Protein 6WRT (pdb70)

Solvent-accessible surface area: 15375 Å² total

InterPro domains:
  IPR001412 Aminoacyl-tRNA synthetase, class I, conserved site [PS00178] (37-46)
  IPR002305 Aminoacyl-tRNA synthetase, class Ic [PF00579] (28-300)
  IPR002307 Tyrosine-tRNA ligase [PR01040] (40-62)
  IPR002307 Tyrosine-tRNA ligase [PR01040] (143-158)
  IPR002307 Tyrosine-tRNA ligase [PR01040] (160-182)
  IPR002307 Tyrosine-tRNA ligase [PR01040] (189-201)
  IPR002307 Tyrosine-tRNA ligase [TIGR00234] (2-305)
  IPR002307 Tyrosine-tRNA ligase [cd00805] (29-298)
  IPR014729 Rossmann-like alpha/beta/alpha sandwich fold [G3DSA:3.40.50.620] (1-196)
  IPR023617 Tyrosine-tRNA ligase, archaeal/eukaryotic-type [PIRSF006588] (2-306)
  IPR023684 Tyrosine-tRNA ligase, type 3 [MF_02008] (1-306)
  IPR050489 Tyrosine--tRNA ligase [PTHR46264] (3-305)

Radius of gyration: 20.33 Å; Cα contacts (8 Å, |Δi|>4): 506; chains: 1; bounding box: 48×48×64 Å

Structure (mmCIF, N/CA/C/O backbone):
data_6WRT
#
_entry.id   6WRT
#
_cell.length_a   101.780
_cell.length_b   101.780
_cell.length_c   71.560
_cell.angle_alpha   90.000
_cell.angle_beta   90.000
_cell.angle_gamma   90.000
#
_symmetry.space_group_name_H-M   'P 43 21 2'
#
loop_
_entity.id
_entity.type
_entity.pdbx_description
1 polymer 'Tyrosine--tRNA ligase'
2 non-polymer 'SODIUM ION'
3 non-polymer META-NITRO-TYROSINE
4 water water
#
loop_
_atom_site.group_PDB
_atom_site.id
_atom_site.type_symbol
_atom_site.label_atom_id
_atom_site.label_alt_id
_atom_site.label_comp_id
_atom_site.label_asym_id
_atom_site.label_entity_id
_atom_site.label_seq_id
_atom_site.pdbx_PDB_ins_code
_atom_site.Cartn_x
_atom_site.Cartn_y
_atom_site.Cartn_z
_atom_site.occupancy
_atom_site.B_iso_or_equiv
_atom_site.auth_seq_id
_atom_site.auth_comp_id
_atom_site.auth_asym_id
_atom_site.auth_atom_id
_atom_site.pdbx_PDB_model_num
ATOM 1 N N A MET A 1 1 ? 93.57300 60.57800 9.64200 0.370 48.02000 1 MET A N 1
ATOM 2 N N B MET A 1 1 ? 93.27600 60.59800 9.90100 0.630 48.30000 1 MET A N 1
ATOM 3 C CA A MET A 1 1 ? 92.84400 59.52000 8.88500 0.370 46.56000 1 MET A CA 1
ATOM 4 C CA B MET A 1 1 ? 92.70800 59.55700 8.99300 0.630 46.68000 1 MET A CA 1
ATOM 5 C C A MET A 1 1 ? 91.66700 60.14100 8.14700 0.370 45.59000 1 MET A C 1
ATOM 6 C C B MET A 1 1 ? 91.60600 60.16800 8.14400 0.630 45.61000 1 MET A C 1
ATOM 7 O O A MET A 1 1 ? 90.65000 60.49700 8.74500 0.370 44.37000 1 MET A O 1
ATOM 8 O O B MET A 1 1 ? 90.55900 60.54700 8.66700 0.630 44.51000 1 MET A O 1
ATOM 39 N N . ASP A 1 2 ? 91.83200 60.25400 6.83800 1.000 39.50000 2 ASP A N 1
ATOM 40 C CA . ASP A 1 2 ? 90.86500 60.90000 5.95900 1.000 42.85000 2 ASP A CA 1
ATOM 41 C C . ASP A 1 2 ? 89.77000 59.92600 5.51900 1.000 36.19000 2 ASP A C 1
ATOM 42 O O . ASP A 1 2 ? 89.69700 58.77200 5.95800 1.000 35.96000 2 ASP A O 1
ATOM 51 N N . GLU A 1 3 ? 88.89200 60.42100 4.64900 1.000 34.94000 3 GLU A N 1
ATOM 52 C CA . GLU A 1 3 ? 87.73700 59.63100 4.23400 1.000 37.56000 3 GLU A CA 1
ATOM 53 C C . GLU A 1 3 ? 88.16400 58.36900 3.51200 1.000 34.22000 3 GLU A C 1
ATOM 54 O O . GLU A 1 3 ? 87.60400 57.29000 3.76400 1.000 32.39000 3 GLU A O 1
ATOM 66 N N . PHE A 1 4 ? 89.15000 58.48100 2.61400 1.000 32.38000 4 PHE A N 1
ATOM 67 C CA . PHE A 1 4 ? 89.65100 57.31300 1.90900 1.000 29.13000 4 PHE A CA 1
ATOM 68 C C . PHE A 1 4 ? 90.14100 56.26200 2.89900 1.000 33.84000 4 PHE A C 1
ATOM 69 O O . PHE A 1 4 ? 89.77100 55.09000 2.80200 1.000 27.16000 4 PHE A O 1
ATOM 86 N N . GLU A 1 5 ? 90.95100 56.66200 3.88800 1.000 29.97000 5 GLU A N 1
ATOM 87 C CA . GLU A 1 5 ? 91.49400 55.64400 4.78300 1.000 27.33000 5 GLU A CA 1
ATOM 88 C C . GLU A 1 5 ? 90.42200 55.05600 5.68600 1.000 24.24000 5 GLU A C 1
ATOM 89 O O . GLU A 1 5 ? 90.48900 53.86100 6.02700 1.000 28.59000 5 GLU A O 1
ATOM 101 N N . MET A 1 6 ? 89.43500 55.86700 6.09600 1.000 26.32000 6 MET A N 1
ATOM 102 C CA . MET A 1 6 ? 88.33100 55.35400 6.88300 1.000 34.48000 6 MET A CA 1
ATOM 103 C C . MET A 1 6 ? 87.58900 54.28800 6.09200 1.000 27.23000 6 MET A C 1
ATOM 104 O O . MET A 1 6 ? 87.21400 53.23000 6.62500 1.000 25.14000 6 MET A O 1
ATOM 118 N N . ILE A 1 7 ? 87.33300 54.57600 4.81600 1.000 24.86000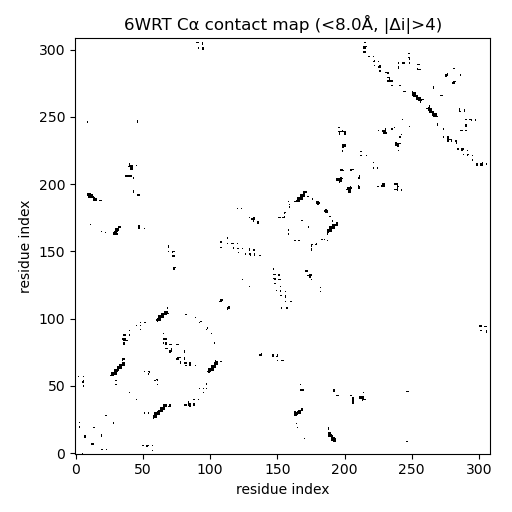 7 ILE A N 1
ATOM 119 C CA . ILE A 1 7 ? 86.64500 53.59700 3.97100 1.000 21.23000 7 ILE A CA 1
ATOM 120 C C . ILE A 1 7 ? 87.50300 52.35400 3.79800 1.000 25.17000 7 ILE A C 1
ATOM 121 O O . ILE A 1 7 ? 87.00300 51.22700 3.83100 1.000 26.34000 7 ILE A O 1
ATOM 137 N N . LYS A 1 8 ? 88.81600 52.53100 3.61200 1.000 24.15000 8 LYS A N 1
ATOM 138 C CA . LYS A 1 8 ? 89.68200 51.39000 3.36200 1.000 23.55000 8 LYS A CA 1
ATOM 139 C C . LYS A 1 8 ? 89.84300 50.49600 4.58900 1.000 25.79000 8 LYS A C 1
ATOM 140 O O . LYS A 1 8 ? 90.15900 49.30600 4.45300 1.000 26.64000 8 LYS A O 1
ATOM 159 N N . ARG A 1 9 ? 89.71100 51.05200 5.78800 1.000 26.10000 9 ARG A N 1
ATOM 160 C CA . ARG A 1 9 ? 90.06700 50.29800 6.98100 1.000 26.95000 9 ARG A CA 1
ATOM 161 C C . ARG A 1 9 ? 89.28100 48.99100 7.04600 1.000 25.25000 9 ARG A C 1
ATOM 162 O O . ARG A 1 9 ? 88.04600 48.98400 6.92200 1.000 26.17000 9 ARG A O 1
ATOM 183 N N . ASN A 1 10 ? 90.01300 47.88600 7.23400 1.000 25.76000 10 ASN A N 1
ATOM 184 C CA . ASN A 1 10 ? 89.46500 46.55800 7.45400 1.000 26.11000 10 ASN A CA 1
ATOM 185 C C . ASN A 1 10 ? 88.77500 46.01000 6.22000 1.000 28.08000 10 ASN A C 1
ATOM 186 O O . ASN A 1 10 ? 87.98700 45.06800 6.32500 1.000 24.88000 10 ASN A O 1
ATOM 197 N N . THR A 1 11 ? 89.08900 46.57300 5.06100 1.000 26.12000 11 THR A N 1
ATOM 198 C CA . THR A 1 11 ? 88.68100 45.95200 3.81800 1.000 23.20000 11 THR A CA 1
ATOM 199 C C . THR A 1 11 ? 89.77000 45.00600 3.33600 1.000 27.59000 11 THR A C 1
ATOM 200 O O . THR A 1 11 ? 90.94900 45.12900 3.70100 1.000 28.96000 11 THR A O 1
ATOM 211 N N . SER A 1 12 ? 89.35000 44.05000 2.48100 1.000 24.64000 12 SER A N 1
ATOM 212 C CA . SER A 1 12 ? 90.30100 43.14800 1.84100 1.000 30.31000 12 SER A CA 1
ATOM 213 C C . SER A 1 12 ? 90.85700 43.74200 0.55800 1.000 28.70000 12 SER A C 1
ATOM 214 O O . SER A 1 12 ? 92.01800 43.50600 0.21800 1.000 29.97000 12 SER A O 1
ATOM 222 N N . GLU A 1 13 ? 90.03400 44.45900 -0.19400 1.000 22.48000 13 GLU A N 1
ATOM 223 C CA . GLU A 1 13 ? 90.50200 45.06400 -1.43500 1.000 26.21000 13 GLU A CA 1
ATOM 224 C C . GLU A 1 13 ? 89.50800 46.10300 -1.88100 1.000 26.14000 13 GLU A C 1
ATOM 225 O O . GLU A 1 13 ? 88.31200 46.03600 -1.55100 1.000 25.29000 13 GLU A O 1
ATOM 237 N N . ILE A 1 14 ? 90.02000 47.07600 -2.63200 1.000 27.67000 14 ILE A N 1
ATOM 238 C CA . ILE A 1 14 ? 89.23200 48.10700 -3.28300 1.000 23.10000 14 ILE A CA 1
ATOM 239 C C . ILE A 1 14 ? 89.64100 48.08900 -4.74600 1.000 25.84000 14 ILE A C 1
ATOM 240 O O . ILE A 1 14 ? 90.82600 48.21500 -5.05500 1.000 27.87000 14 ILE A O 1
ATOM 256 N N A ILE A 1 15 ? 88.67600 47.89100 -5.63100 0.750 23.84000 15 ILE A N 1
ATOM 257 N N B ILE A 1 15 ? 88.67300 47.92600 -5.63600 0.250 23.85000 15 ILE A N 1
ATOM 258 C CA A ILE A 1 15 ? 88.94400 47.83900 -7.06300 0.750 25.60000 15 ILE A CA 1
ATOM 259 C CA B ILE A 1 15 ? 88.94300 47.84300 -7.06700 0.250 25.58000 15 ILE A CA 1
ATOM 260 C C A ILE A 1 15 ? 88.26400 49.05900 -7.67500 0.750 24.98000 15 ILE A C 1
ATOM 261 C C B ILE A 1 15 ? 88.27000 49.04900 -7.71300 0.250 25.20000 15 ILE A C 1
ATOM 262 O O A ILE A 1 15 ? 87.03800 49.07900 -7.84500 0.750 25.54000 15 ILE A O 1
ATOM 263 O O B ILE A 1 15 ? 87.05700 49.02300 -7.95800 0.250 25.84000 15 ILE A O 1
ATOM 294 N N . SER A 1 16 ? 89.02800 50.12100 -7.99500 1.000 28.01000 16 SER A N 1
ATOM 295 C CA . SER A 1 16 ? 90.42300 50.31500 -7.60700 1.000 25.28000 16 SER A CA 1
ATOM 296 C C . SER A 1 16 ? 90.51300 51.54100 -6.70000 1.000 24.58000 16 SER A C 1
ATOM 297 O O . SER A 1 16 ? 89.57700 52.35400 -6.68400 1.000 28.80000 16 SER A O 1
ATOM 306 N N . GLU A 1 17 ? 91.62100 51.69700 -5.97200 1.000 28.13000 17 GLU A N 1
ATOM 307 C CA . GLU A 1 17 ? 91.76100 52.85900 -5.09700 1.000 29.49000 17 GLU A CA 1
ATOM 308 C C . GLU A 1 17 ? 91.72100 54.16400 -5.89000 1.000 30.36000 17 GLU A C 1
ATOM 309 O O . GLU A 1 17 ? 91.10200 55.14100 -5.45400 1.000 31.64000 17 GLU A O 1
ATOM 321 N N . GLU A 1 18 ? 92.35900 54.20200 -7.06800 1.000 37.61000 18 GLU A N 1
ATOM 322 C CA . GLU A 1 18 ? 92.34600 55.43500 -7.85000 1.000 31.08000 18 GLU A CA 1
ATOM 323 C C . GLU A 1 18 ? 90.92400 55.81900 -8.24700 1.000 35.22000 18 GLU A C 1
ATOM 324 O O . GLU A 1 18 ? 90.54800 56.99200 -8.20100 1.000 35.64000 18 GLU A O 1
ATOM 336 N N . GLU A 1 19 ? 90.10900 54.83800 -8.63500 1.000 28.01000 19 GLU A N 1
ATOM 337 C CA . GLU A 1 19 ? 88.72100 55.12600 -8.96200 1.000 27.30000 19 GLU A CA 1
ATOM 338 C C . GLU A 1 19 ? 87.93100 55.58600 -7.75300 1.000 27.56000 19 GLU A C 1
ATOM 339 O O . GLU A 1 19 ? 87.06700 56.46100 -7.87000 1.000 27.80000 19 GLU A O 1
ATOM 351 N N . LEU A 1 20 ? 88.18300 54.99000 -6.57800 1.000 30.95000 20 LEU A N 1
ATOM 352 C CA . LEU A 1 20 ? 87.49500 55.45100 -5.38100 1.000 28.25000 20 LEU A CA 1
ATOM 353 C C . LEU A 1 20 ? 87.86700 56.89900 -5.08300 1.000 27.46000 20 LEU A C 1
ATOM 354 O O . LEU A 1 20 ? 87.00400 57.70500 -4.73000 1.000 31.72000 20 LEU A O 1
ATOM 370 N N . ARG A 1 21 ? 89.15900 57.15500 -5.21100 1.000 31.31000 21 ARG A N 1
ATOM 371 C CA A ARG A 1 21 ? 89.65200 58.63000 -4.89900 0.360 35.90000 21 ARG A CA 1
ATOM 372 C CA B ARG A 1 21 ? 89.57400 58.61700 -4.93400 0.640 35.99000 21 ARG A CA 1
ATOM 373 C C . ARG A 1 21 ? 88.83100 59.73100 -5.90500 1.000 33.52000 21 ARG A C 1
ATOM 374 O O . ARG A 1 21 ? 88.30100 60.79200 -5.50800 1.000 36.22000 21 ARG A O 1
ATOM 413 N N . GLU A 1 22 ? 88.60400 59.29200 -7.13100 1.000 34.88000 22 GLU A N 1
ATOM 414 C CA . GLU A 1 22 ? 87.82900 60.09500 -8.09000 1.000 34.01000 22 GLU A CA 1
ATOM 415 C C . GLU A 1 22 ? 86.34500 60.19700 -7.59700 1.000 35.84000 22 GLU A C 1
ATOM 416 O O . GLU A 1 22 ? 85.74400 61.23300 -7.60100 1.000 30.88000 22 GLU A O 1
ATOM 428 N N . VAL A 1 23 ? 85.73900 59.09000 -7.15900 1.000 28.76000 23 VAL A N 1
ATOM 429 C CA . VAL A 1 23 ? 84.37100 59.18100 -6.65800 1.000 27.30000 23 VAL A CA 1
ATOM 430 C C . VAL A 1 23 ? 84.28600 60.10500 -5.45400 1.000 30.47000 23 VAL A C 1
ATOM 431 O O . VAL A 1 23 ? 83.28500 60.81500 -5.26200 1.000 31.40000 23 VAL A O 1
ATOM 444 N N . LEU A 1 24 ? 85.28800 60.04600 -4.56900 1.000 30.35000 24 LEU A N 1
ATOM 445 C CA . LEU A 1 24 ? 85.19600 60.76200 -3.30500 1.000 28.23000 24 LEU A CA 1
ATOM 446 C C . LEU A 1 24 ? 85.11500 62.27200 -3.50400 1.000 38.90000 24 LEU A C 1
ATOM 447 O O . LEU A 1 24 ? 84.64600 62.97800 -2.60600 1.000 37.38000 24 LEU A O 1
ATOM 463 N N . LYS A 1 25 ? 85.53100 62.77400 -4.65900 1.000 41.73000 25 LYS A N 1
ATOM 464 C CA . LYS A 1 25 ? 85.46300 64.21100 -4.90400 1.000 50.75000 25 LYS A CA 1
ATOM 465 C C . LYS A 1 25 ? 84.05000 64.68400 -5.21700 1.000 47.32000 25 LYS A C 1
ATOM 466 O O . LYS A 1 25 ? 83.71300 65.84100 -4.93500 1.000 46.05000 25 LYS A O 1
ATOM 485 N N . LYS A 1 26 ? 83.20700 63.81900 -5.78100 1.000 33.73000 26 LYS A N 1
ATOM 486 C CA . LYS A 1 26 ? 81.85000 64.23400 -6.11400 1.000 43.13000 26 LYS A CA 1
ATOM 487 C C . LYS A 1 26 ? 81.05400 64.59700 -4.86800 1.000 38.04000 26 LYS A C 1
ATOM 488 O O . LYS A 1 26 ? 81.27000 64.06400 -3.77900 1.000 45.22000 26 LYS A O 1
ATOM 507 N N . ASP A 1 27 ? 80.09000 65.49600 -5.04900 1.000 33.37000 27 ASP A N 1
ATOM 508 C CA . ASP A 1 27 ? 79.14900 65.81700 -3.99200 1.000 40.41000 27 ASP A CA 1
ATOM 509 C C . ASP A 1 27 ? 78.15100 64.68800 -3.79900 1.000 47.94000 27 ASP A C 1
ATOM 510 O O . ASP A 1 27 ? 77.88100 64.26500 -2.66600 1.000 42.24000 27 ASP A O 1
ATOM 519 N N . GLU A 1 28 ? 77.56900 64.21900 -4.89300 1.000 36.85000 28 GLU A N 1
ATOM 520 C CA . GLU A 1 28 ? 76.52100 63.21600 -4.86800 1.000 36.09000 28 GLU A CA 1
ATOM 521 C C . GLU A 1 28 ? 77.14200 61.89600 -5.27600 1.000 37.69000 28 GLU A C 1
ATOM 522 O O . GLU A 1 28 ? 77.69400 61.77600 -6.37200 1.000 36.12000 28 GLU A O 1
ATOM 534 N N . LYS A 1 29 ? 77.08400 60.91700 -4.38500 1.000 35.19000 29 LYS A N 1
ATOM 535 C CA . LYS A 1 29 ? 77.69300 59.63400 -4.68700 1.000 32.79000 29 LYS A CA 1
ATOM 536 C C . LYS A 1 29 ? 76.92300 58.57300 -3.92000 1.000 28.62000 29 LYS A C 1
ATOM 537 O O . LYS A 1 29 ? 76.47200 58.81000 -2.80000 1.000 28.66000 29 LYS A O 1
ATOM 556 N N . SER A 1 30 ? 76.75500 57.42100 -4.55900 1.000 28.56000 30 SER A N 1
ATOM 557 C CA . SER A 1 30 ? 75.90300 56.37900 -4.00600 1.000 29.18000 30 SER A CA 1
ATOM 558 C C . SER A 1 30 ? 76.70200 55.09100 -3.85300 1.000 25.62000 30 SER A C 1
ATOM 559 O O . SER A 1 30 ? 77.55300 54.77000 -4.68300 1.000 25.62000 30 SER A O 1
ATOM 567 N N . ALA A 1 31 ? 76.40300 54.35500 -2.78900 1.000 25.88000 31 ALA A N 1
ATOM 568 C CA . ALA A 1 31 ? 76.99000 53.03800 -2.56200 1.000 25.29000 31 ALA A CA 1
ATOM 569 C C . ALA A 1 31 ? 75.84600 52.08200 -2.26500 1.000 23.96000 31 ALA A C 1
ATOM 570 O O . ALA A 1 31 ? 74.88300 52.44900 -1.60400 1.000 26.36000 31 ALA A O 1
ATOM 577 N N . HIS A 1 32 ? 75.95000 50.89000 -2.80200 1.000 21.73000 32 HIS A N 1
ATOM 578 C CA . HIS A 1 32 ? 74.94900 49.87700 -2.48000 1.000 22.83000 32 HIS A CA 1
ATOM 579 C C . HIS A 1 32 ? 75.53000 48.51700 -2.16400 1.000 22.09000 32 HIS A C 1
ATOM 580 O O . HIS A 1 32 ? 76.63600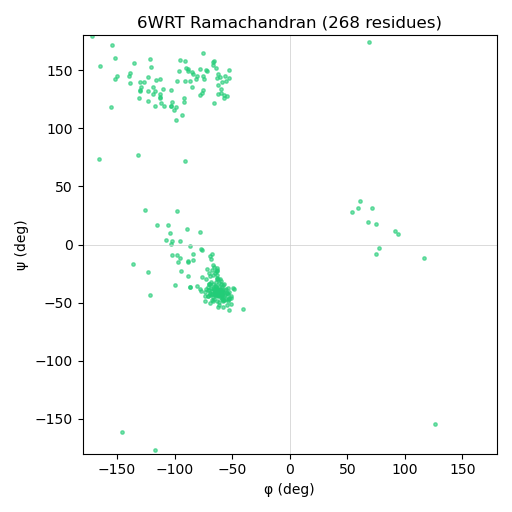 48.26100 -2.45700 1.000 23.48000 32 HIS A O 1
ATOM 594 N N . ILE A 1 33 ? 74.78000 47.74100 -1.42000 1.000 20.84000 33 ILE A N 1
ATOM 595 C CA . ILE A 1 33 ? 75.12600 46.35600 -1.16300 1.000 18.54000 33 ILE A CA 1
ATOM 596 C C . ILE A 1 33 ? 73.82900 45.58100 -1.22400 1.000 20.09000 33 ILE A C 1
ATOM 597 O O . ILE A 1 33 ? 72.77300 46.08000 -0.82300 1.000 22.05000 33 ILE A O 1
ATOM 613 N N . GLY A 1 34 ? 73.90700 44.35900 -1.72400 1.000 20.06000 34 GLY A N 1
ATOM 614 C CA . GLY A 1 34 ? 72.76900 43.46200 -1.77800 1.000 20.58000 34 GLY A CA 1
ATOM 615 C C . GLY A 1 34 ? 72.97500 42.28900 -0.83800 1.000 17.63000 34 GLY A C 1
ATOM 616 O O . GLY A 1 34 ? 74.10100 41.76100 -0.70600 1.000 18.89000 34 GLY A O 1
ATOM 620 N N . PHE A 1 35 ? 71.87900 41.88000 -0.21200 1.000 19.29000 35 PHE A N 1
ATOM 621 C CA . PHE A 1 35 ? 71.88700 40.69900 0.63400 1.000 20.08000 35 PHE A CA 1
ATOM 622 C C . PHE A 1 35 ? 70.71700 39.79600 0.24900 1.000 17.19000 35 PHE A C 1
ATOM 623 O O . PHE A 1 35 ? 69.55800 40.24200 0.25600 1.000 20.85000 35 PHE A O 1
ATOM 640 N N . GLU A 1 36 ? 71.00200 38.53200 -0.05300 1.000 19.41000 36 GLU A N 1
ATOM 641 C CA . GLU A 1 36 ? 69.94300 37.52800 -0.01300 1.000 20.15000 36 GLU A CA 1
ATOM 642 C C . GLU A 1 36 ? 69.33600 37.53300 1.39100 1.000 19.52000 36 GLU A C 1
ATOM 643 O O . GLU A 1 36 ? 70.07600 37.44300 2.38100 1.000 19.42000 36 GLU A O 1
ATOM 655 N N . PRO A 1 37 ? 68.03400 37.67900 1.53700 1.000 18.65000 37 PRO A N 1
ATOM 656 C CA . PRO A 1 37 ? 67.47600 37.68700 2.91000 1.000 18.10000 37 PRO A CA 1
ATOM 657 C C . PRO A 1 37 ? 67.85700 36.44100 3.68100 1.000 21.67000 37 PRO A C 1
ATOM 658 O O . PRO A 1 37 ? 67.84700 35.33400 3.15300 1.000 20.67000 37 PRO A O 1
ATOM 669 N N . SER A 1 38 ? 68.15500 36.63200 4.97300 1.000 21.73000 38 SER A N 1
ATOM 670 C CA . SER A 1 38 ? 68.70400 35.58100 5.81300 1.000 21.05000 38 SER A CA 1
ATOM 671 C C . SER A 1 38 ? 67.88200 35.46200 7.09700 1.000 19.09000 38 SER A C 1
ATOM 672 O O . SER A 1 38 ? 67.47600 36.46700 7.65700 1.000 22.73000 38 SER A O 1
ATOM 680 N N . GLY A 1 39 ? 67.58000 34.22100 7.48500 1.000 21.54000 39 GLY A N 1
ATOM 681 C CA . GLY A 1 39 ? 66.80200 34.00500 8.70100 1.000 23.19000 39 GLY A CA 1
ATOM 682 C C . GLY A 1 39 ? 67.45800 34.56600 9.94800 1.000 28.08000 39 GLY A C 1
ATOM 683 O O . GLY A 1 39 ? 66.76500 34.96200 10.90500 1.000 26.49000 39 GLY A O 1
ATOM 687 N N . LYS A 1 40 ? 68.79500 34.57800 9.97900 1.000 22.32000 40 LYS A N 1
ATOM 688 C CA . LYS A 1 40 ? 69.56300 35.13700 11.08700 1.000 23.41000 40 LYS A CA 1
ATOM 689 C C . LYS A 1 40 ? 70.54800 36.14200 10.49500 1.000 21.89000 40 LYS A C 1
ATOM 690 O O . LYS A 1 40 ? 71.12200 35.90700 9.42300 1.000 23.40000 40 LYS A O 1
ATOM 709 N N . ILE A 1 41 ? 70.72400 37.26300 11.17900 1.000 20.91000 41 ILE A N 1
ATOM 710 C CA . ILE A 1 41 ? 71.68400 38.28800 10.78200 1.000 20.01000 41 ILE A CA 1
ATOM 711 C C . ILE A 1 41 ? 72.87100 38.14300 11.71100 1.000 20.81000 41 ILE A C 1
ATOM 712 O O . ILE A 1 41 ? 72.71400 38.24100 12.94400 1.000 22.79000 41 ILE A O 1
ATOM 728 N N . HIS A 1 42 ? 74.04300 37.86700 11.15100 1.000 21.77000 42 HIS A N 1
ATOM 729 C CA . HIS A 1 42 ? 75.23400 37.50000 11.91200 1.000 20.68000 42 HIS A CA 1
ATOM 730 C C . HIS A 1 42 ? 76.35200 38.51800 11.73400 1.000 25.42000 42 HIS A C 1
ATOM 731 O O . HIS A 1 42 ? 76.16200 39.58000 11.14300 1.000 22.56000 42 HIS A O 1
ATOM 745 N N . LEU A 1 43 ? 77.50300 38.20900 12.35600 1.000 21.04000 43 LEU A N 1
ATOM 746 C CA . LEU A 1 43 ? 78.60200 39.15600 12.39200 1.000 20.59000 43 LEU A CA 1
ATOM 747 C C . LEU A 1 43 ? 79.11800 39.46000 11.00600 1.000 21.03000 43 LEU A C 1
ATOM 748 O O . LEU A 1 43 ? 79.70700 40.52100 10.80400 1.000 21.71000 43 LEU A O 1
ATOM 764 N N . GLY A 1 44 ? 78.98900 38.51300 10.08400 1.000 20.31000 44 GLY A N 1
ATOM 765 C CA . GLY A 1 44 ? 79.40800 38.78500 8.70200 1.000 22.35000 44 GLY A CA 1
ATOM 766 C C . GLY A 1 44 ? 78.57800 39.88400 8.09300 1.000 24.90000 44 GLY A C 1
ATOM 767 O O . GLY A 1 44 ? 79.09600 40.75400 7.37700 1.000 26.94000 44 GLY A O 1
ATOM 771 N N . HIS A 1 45 ? 77.26500 39.82900 8.32300 1.000 20.34000 45 HIS A N 1
ATOM 772 C CA . HIS A 1 45 ? 76.39900 40.92300 7.91300 1.000 19.00000 45 HIS A CA 1
ATOM 773 C C . HIS A 1 45 ? 76.82600 42.22100 8.57100 1.000 22.09000 45 HIS A C 1
ATOM 774 O O . HIS A 1 45 ? 76.81500 43.28500 7.93600 1.000 20.68000 45 HIS A O 1
ATOM 788 N N . TYR A 1 46 ? 77.09200 42.16800 9.89700 1.000 19.28000 46 TYR A N 1
ATOM 789 C CA . TYR A 1 46 ? 77.37900 43.37600 10.65300 1.000 18.74000 46 TYR A CA 1
ATOM 790 C C . TYR A 1 46 ? 78.65700 44.03100 10.16100 1.000 19.37000 46 TYR A C 1
ATOM 791 O O . TYR A 1 46 ? 78.70700 45.25400 10.02000 1.000 21.93000 46 TYR A O 1
ATOM 809 N N . LEU A 1 47 ? 79.67500 43.22900 9.84700 1.000 22.60000 47 LEU A N 1
ATOM 810 C CA . LEU A 1 47 ? 80.90100 43.78700 9.28700 1.000 18.84000 47 LEU A CA 1
ATOM 811 C C . LEU A 1 47 ? 80.59800 44.61500 8.04100 1.000 22.92000 47 LEU A C 1
ATOM 812 O O . LEU A 1 47 ? 81.11000 45.73000 7.88100 1.000 23.88000 47 LEU A O 1
ATOM 828 N N . GLN A 1 48 ? 79.67400 44.14600 7.26600 1.000 20.12000 48 GLN A N 1
ATOM 829 C CA . GLN A 1 48 ? 79.39500 44.86200 6.03800 1.000 19.95000 48 GLN A CA 1
ATOM 830 C C . GLN A 1 48 ? 78.56100 46.12300 6.29200 1.000 20.44000 48 GLN A C 1
ATOM 831 O O . GLN A 1 48 ? 78.72400 47.11300 5.64600 1.000 21.51000 48 GLN A O 1
ATOM 845 N N . ILE A 1 49 ? 77.59600 46.01700 7.17600 1.000 21.37000 49 ILE A N 1
ATOM 846 C CA . ILE A 1 49 ? 76.81300 47.20800 7.49000 1.000 22.38000 49 ILE A CA 1
ATOM 847 C C . ILE A 1 49 ? 77.72300 48.27100 8.10100 1.000 22.61000 49 ILE A C 1
ATOM 848 O O . ILE A 1 49 ? 77.56500 49.46100 7.81400 1.000 21.81000 49 ILE A O 1
ATOM 864 N N . LYS A 1 50 ? 78.66800 47.86400 8.96900 1.000 21.55000 50 LYS A N 1
ATOM 865 C CA . LYS A 1 50 ? 79.67200 48.80000 9.49200 1.000 20.83000 50 LYS A CA 1
ATOM 866 C C . LYS A 1 50 ? 80.38500 49.54000 8.37600 1.000 22.14000 50 LYS A C 1
ATOM 867 O O . LYS A 1 50 ? 80.64100 50.74600 8.48800 1.000 23.39000 50 LYS A O 1
ATOM 886 N N . LYS A 1 51 ? 80.71800 48.83100 7.29300 1.000 21.01000 51 LYS A N 1
ATOM 887 C CA . LYS A 1 51 ? 81.38500 49.45700 6.15800 1.000 21.41000 51 LYS A CA 1
ATOM 888 C C . LYS A 1 51 ? 80.43600 50.39500 5.42400 1.000 23.66000 51 LYS A C 1
ATOM 889 O O . LYS A 1 51 ? 80.86000 51.45300 4.95400 1.000 24.33000 51 LYS A O 1
ATOM 908 N N . MET A 1 52 ? 79.15100 50.06300 5.36400 1.000 22.12000 52 MET A N 1
ATOM 909 C CA . MET A 1 52 ? 78.18600 50.98300 4.77200 1.000 21.59000 52 MET A CA 1
ATOM 910 C C . MET A 1 52 ? 78.04100 52.24900 5.60300 1.000 23.96000 52 MET A C 1
ATOM 911 O O . MET A 1 52 ? 77.89000 53.34300 5.04700 1.000 23.43000 52 MET A O 1
ATOM 925 N N . ILE A 1 53 ? 78.08400 52.11800 6.93200 1.000 24.53000 53 ILE A N 1
ATOM 926 C CA . ILE A 1 53 ? 78.07200 53.29000 7.82900 1.000 23.28000 53 ILE A CA 1
ATOM 927 C C . ILE A 1 53 ? 79.30000 54.15600 7.60300 1.000 21.81000 53 ILE A C 1
ATOM 928 O O . ILE A 1 53 ? 79.19100 55.38700 7.49500 1.000 26.56000 53 ILE A O 1
ATOM 944 N N . ASP A 1 54 ? 80.44100 53.54600 7.43800 1.000 24.04000 54 ASP A N 1
ATOM 945 C CA . ASP A 1 54 ? 81.66800 54.32200 7.14600 1.000 23.40000 54 ASP A CA 1
ATOM 946 C C . ASP A 1 54 ? 81.38900 55.15300 5.81600 1.000 28.67000 54 ASP A C 1
ATOM 947 O O . ASP A 1 54 ? 81.67300 56.30200 5.72800 1.000 26.23000 54 ASP A O 1
ATOM 956 N N . LEU A 1 55 ? 80.96400 54.47500 4.75100 1.000 22.28000 55 LEU A N 1
ATOM 957 C CA . LEU A 1 55 ? 80.67000 55.18500 3.47600 1.000 19.92000 55 LEU A CA 1
ATOM 958 C C . LEU A 1 55 ? 79.62600 56.32000 3.76800 1.000 25.17000 55 LEU A C 1
ATOM 959 O O . LEU A 1 55 ? 79.72400 57.40400 3.25400 1.000 26.64000 55 LEU A O 1
ATOM 975 N N . GLN A 1 56 ? 78.56400 56.01000 4.49100 1.000 25.89000 56 GLN A N 1
ATOM 976 C CA . GLN A 1 56 ? 77.56900 57.05400 4.83400 1.000 26.99000 56 GLN A CA 1
ATOM 977 C C . GLN A 1 56 ? 78.25800 58.28700 5.51500 1.000 29.10000 56 GLN A C 1
ATOM 978 O O . GLN A 1 56 ? 78.02700 59.41200 5.17200 1.000 29.87000 56 GLN A O 1
ATOM 992 N N . ASN A 1 57 ? 79.11500 58.03200 6.48400 1.000 31.11000 57 ASN A N 1
ATOM 993 C CA . ASN A 1 57 ? 79.84700 59.10800 7.15000 1.000 29.84000 57 ASN A CA 1
ATOM 994 C C . ASN A 1 57 ? 80.77100 59.84500 6.19300 1.000 35.31000 57 ASN A C 1
ATOM 995 O O . ASN A 1 57 ? 81.16500 60.97800 6.48700 1.000 32.76000 57 ASN A O 1
ATOM 1006 N N . ALA A 1 58 ? 81.17000 59.21200 5.08900 1.000 29.95000 58 ALA A N 1
ATOM 1007 C CA . ALA A 1 58 ? 81.96900 59.85100 4.05200 1.000 28.54000 58 ALA A CA 1
ATOM 1008 C C . ALA A 1 58 ? 81.13100 60.54000 2.98500 1.000 31.82000 58 ALA A C 1
ATOM 1009 O O . ALA A 1 58 ? 81.67500 60.88900 1.93500 1.000 34.70000 58 ALA A O 1
ATOM 1016 N N . GLY A 1 59 ? 79.84400 60.73600 3.22900 1.000 30.45000 59 GLY A N 1
ATOM 1017 C CA . GLY A 1 59 ? 78.99000 61.49300 2.33800 1.000 32.07000 59 GLY A CA 1
ATOM 1018 C C . GLY A 1 59 ? 78.27000 60.69700 1.27500 1.000 34.01000 59 GLY A C 1
ATOM 1019 O O . GLY A 1 59 ? 77.72900 61.30800 0.34500 1.000 34.52000 59 GLY A O 1
ATOM 1023 N N . PHE A 1 60 ? 78.26100 59.36700 1.36400 1.000 30.87000 60 PHE A N 1
ATOM 1024 C CA . PHE A 1 60 ? 77.60400 58.52200 0.36500 1.000 28.57000 60 PHE A CA 1
ATOM 1025 C C . PHE A 1 60 ? 76.13700 58.34700 0.72900 1.000 26.01000 60 PHE A C 1
ATOM 1026 O O . PHE A 1 60 ? 75.80100 58.18100 1.90900 1.000 29.23000 60 PHE A O 1
ATOM 1043 N N . ASP A 1 61 ? 75.27200 58.36100 -0.27900 1.000 27.45000 61 ASP A N 1
ATOM 1044 C CA . ASP A 1 61 ? 73.90600 57.87700 -0.11300 1.000 27.83000 61 ASP A CA 1
ATOM 1045 C C . ASP A 1 61 ? 73.94300 56.35300 -0.15500 1.000 28.20000 61 ASP A C 1
ATOM 1046 O O . ASP A 1 61 ? 74.51200 55.77300 -1.08700 1.000 31.17000 61 ASP A O 1
ATOM 1055 N N . ILE A 1 62 ? 73.33900 55.71700 0.84300 1.000 28.69000 62 ILE A N 1
ATOM 1056 C CA . ILE A 1 62 ? 73.40500 54.26600 1.00100 1.000 28.34000 62 ILE A CA 1
ATOM 1057 C C . ILE A 1 62 ? 72.10400 53.63300 0.54900 1.000 29.66000 62 ILE A C 1
ATOM 1058 O O . ILE A 1 62 ? 71.01500 54.04800 0.96700 1.000 28.19000 62 ILE A O 1
ATOM 1074 N N . ILE A 1 63 ? 72.21200 52.57300 -0.25500 1.000 23.76000 63 ILE A N 1
ATOM 1075 C CA . ILE A 1 63 ? 71.06600 51.77300 -0.63800 1.000 26.31000 63 ILE A CA 1
ATOM 1076 C C . ILE A 1 63 ? 71.34400 50.33800 -0.22500 1.000 25.56000 63 ILE A C 1
ATOM 1077 O O . ILE A 1 63 ? 72.42400 49.80600 -0.50700 1.000 25.11000 63 ILE A O 1
ATOM 1093 N N . ILE A 1 64 ? 70.38000 49.71500 0.43300 1.000 23.78000 64 ILE A N 1
ATOM 1094 C CA . ILE A 1 64 ? 70.47800 48.31800 0.83400 1.000 22.05000 64 ILE A CA 1
ATOM 1095 C C . ILE A 1 64 ? 69.50200 47.57500 -0.05400 1.000 23.43000 64 ILE A C 1
ATOM 1096 O O . ILE A 1 64 ? 68.29000 47.83600 -0.01100 1.000 23.64000 64 ILE A O 1
ATOM 1112 N N A LEU A 1 65 ? 70.03600 46.71700 -0.91400 0.760 21.95000 65 LEU A N 1
ATOM 1113 N N B LEU A 1 65 ? 70.02100 46.65800 -0.86200 0.240 21.83000 65 LEU A N 1
ATOM 1114 C CA A LEU A 1 65 ? 69.21200 45.86000 -1.75800 0.760 20.63000 65 LEU A CA 1
ATOM 1115 C CA B LEU A 1 65 ? 69.20600 45.86300 -1.77600 0.240 20.88000 65 LEU A CA 1
ATOM 1116 C C A LEU A 1 65 ? 68.83200 44.60500 -0.96800 0.760 19.73000 65 LEU A C 1
ATOM 1117 C C B LEU A 1 65 ? 68.81700 44.55400 -1.09100 0.240 20.54000 65 LEU A C 1
ATOM 1118 O O A LEU A 1 65 ? 69.69500 43.83200 -0.54400 0.760 21.45000 65 LEU A O 1
ATOM 1119 O O B LEU A 1 65 ? 69.66000 43.67400 -0.89000 0.240 22.05000 65 LEU A O 1
ATOM 1150 N N . LEU A 1 66 ? 67.53800 44.41600 -0.75000 1.000 20.69000 66 LEU A N 1
ATOM 1151 C CA . LEU A 1 66 ? 66.99400 43.17300 -0.23400 1.000 21.02000 66 LEU A CA 1
ATOM 1152 C C . LEU A 1 66 ? 66.79300 42.29000 -1.46400 1.000 21.95000 66 LEU A C 1
ATOM 1153 O O . LEU A 1 66 ? 65.84500 42.47900 -2.23800 1.000 22.73000 66 LEU A O 1
ATOM 1170 N N . ALA A 1 67 ? 67.69700 41.33400 -1.64600 1.000 20.02000 67 ALA A N 1
ATOM 1171 C CA . ALA A 1 67 ? 67.84500 40.67500 -2.96200 1.000 20.52000 67 ALA A CA 1
ATOM 1172 C C . ALA A 1 67 ? 66.93900 39.44200 -3.02500 1.000 18.37000 67 ALA A C 1
ATOM 1173 O O . ALA A 1 67 ? 67.37200 38.27400 -2.97800 1.000 21.15000 67 ALA A O 1
ATOM 1180 N N . ASP A 1 68 ? 65.63900 39.73800 -3.11200 1.000 20.55000 68 ASP A N 1
ATOM 1181 C CA . ASP A 1 68 ? 64.64000 38.67400 -3.04300 1.000 21.61000 68 ASP A CA 1
ATOM 1182 C C . ASP A 1 68 ? 64.68800 37.79600 -4.28700 1.000 20.86000 68 ASP A C 1
ATOM 1183 O O . ASP A 1 68 ? 64.64500 36.56100 -4.19500 1.000 20.66000 68 ASP A O 1
ATOM 1192 N N . LEU A 1 69 ? 64.82400 38.41900 -5.41200 1.000 20.41000 69 LEU A N 1
ATOM 1193 C CA . LEU A 1 69 ? 64.80900 37.64900 -6.66500 1.000 24.50000 69 LEU A CA 1
ATOM 1194 C C . LEU A 1 69 ? 66.14400 36.80400 -6.75900 1.000 21.20000 69 LEU A C 1
ATOM 1195 O O . LEU A 1 69 ? 66.14600 35.68700 -7.18100 1.000 20.97000 69 LEU A O 1
ATOM 1211 N N . ALA A 1 70 ? 67.28300 37.41600 -6.44900 1.000 21.74000 70 ALA A N 1
ATOM 1212 C CA . ALA A 1 70 ? 68.54400 36.63000 -6.38600 1.000 17.86000 70 ALA A CA 1
ATOM 1213 C C . ALA A 1 70 ? 68.33700 35.41200 -5.41200 1.000 19.52000 70 ALA A C 1
ATOM 1214 O O . ALA A 1 70 ? 68.74100 34.32700 -5.69700 1.000 21.27000 70 ALA A O 1
ATOM 1221 N N . ALA A 1 71 ? 67.79600 35.66000 -4.20900 1.000 17.21000 71 ALA A N 1
ATOM 1222 C CA . ALA A 1 71 ? 67.60000 34.52900 -3.26000 1.000 20.99000 71 ALA A CA 1
ATOM 1223 C C . ALA A 1 71 ? 66.69300 33.44100 -3.91400 1.000 22.29000 71 ALA A C 1
ATOM 1224 O O . ALA A 1 71 ? 66.88300 32.26500 -3.73700 1.000 22.40000 71 ALA A O 1
ATOM 1231 N N . TYR A 1 72 ? 65.65900 33.88600 -4.60700 1.000 20.62000 72 TYR A N 1
ATOM 1232 C CA . TYR A 1 72 ? 64.77700 32.94600 -5.30600 1.000 22.02000 72 TYR A CA 1
ATOM 1233 C C . TYR A 1 72 ? 65.55700 32.09900 -6.30800 1.000 20.92000 72 TYR A C 1
ATOM 1234 O O . TYR A 1 72 ? 65.42400 30.86300 -6.35000 1.000 19.92000 72 TYR A O 1
ATOM 1252 N N . LEU A 1 73 ? 66.37500 32.75500 -7.13500 1.000 20.35000 73 LEU A N 1
ATOM 1253 C CA . LEU A 1 73 ? 67.20200 32.02800 -8.10300 1.000 19.99000 73 LEU A CA 1
ATOM 1254 C C . LEU A 1 73 ? 68.20200 31.10600 -7.42000 1.000 25.30000 73 LEU A C 1
ATOM 1255 O O . LEU A 1 73 ? 68.59100 30.09300 -7.99800 1.000 22.51000 73 LEU A O 1
ATOM 1271 N N . ASN A 1 74 ? 68.61000 31.42300 -6.17300 1.000 21.54000 74 ASN A N 1
ATOM 1272 C CA . ASN A 1 74 ? 69.55200 30.59500 -5.43700 1.000 20.32000 74 ASN A CA 1
ATOM 1273 C C . ASN A 1 74 ? 68.84800 29.65900 -4.45400 1.000 24.45000 74 ASN A C 1
ATOM 1274 O O . ASN A 1 74 ? 69.44600 29.24600 -3.45500 1.000 24.94000 74 ASN A O 1
ATOM 1285 N N . GLN A 1 75 ? 67.64100 29.27900 -4.77900 1.000 22.63000 75 GLN A N 1
ATOM 1286 C CA . GLN A 1 75 ? 66.91400 28.23400 -4.07900 1.000 23.02000 75 GLN A CA 1
ATOM 1287 C C . GLN A 1 75 ? 66.60800 28.43400 -2.61800 1.000 26.66000 75 GLN A C 1
ATOM 1288 O O . GLN A 1 75 ? 66.54700 27.50500 -1.88700 1.000 28.67000 75 GLN A O 1
ATOM 1302 N N . LYS A 1 76 ? 66.29500 29.63900 -2.25500 1.000 23.66000 76 LYS A N 1
ATOM 1303 C CA . LYS A 1 76 ? 66.00200 29.94300 -0.84600 1.000 21.20000 76 LYS A CA 1
ATOM 1304 C C . LYS A 1 76 ? 64.50900 29.91400 -0.52100 1.000 31.77000 76 LYS A C 1
ATOM 1305 O O . LYS A 1 76 ? 64.12400 30.17700 0.62100 1.000 29.82000 76 LYS A O 1
ATOM 1324 N N . GLY A 1 77 ? 63.64700 29.57800 -1.46100 1.000 24.34000 77 GLY A N 1
ATOM 1325 C CA . GLY A 1 77 ? 62.23900 29.36700 -1.21900 1.000 26.97000 77 GLY A CA 1
ATOM 1326 C C . GLY A 1 77 ? 61.38300 30.20700 -2.14000 1.000 31.97000 77 GLY A C 1
ATOM 1327 O O . GLY A 1 77 ? 61.79900 30.59100 -3.24100 1.000 28.23000 77 GLY A O 1
ATOM 1331 N N . GLU A 1 78 ? 60.16900 30.49400 -1.68500 1.000 30.01000 78 GLU A N 1
ATOM 1332 C CA . GLU A 1 78 ? 59.21700 31.26200 -2.47400 1.000 33.53000 78 GLU A CA 1
ATOM 1333 C C . GLU A 1 78 ? 59.40900 32.74600 -2.22000 1.000 33.06000 78 GLU A C 1
ATOM 1334 O O . GLU A 1 78 ? 59.84600 33.16500 -1.14400 1.000 28.81000 78 GLU A O 1
ATOM 1346 N N . LEU A 1 79 ? 59.09000 33.54200 -3.23800 1.000 28.51000 79 LEU A N 1
ATOM 1347 C CA . LEU A 1 79 ? 59.34100 34.97900 -3.17200 1.000 26.09000 79 LEU A CA 1
ATOM 1348 C C . LEU A 1 79 ? 58.62100 35.62300 -2.00700 1.000 30.79000 79 LEU A C 1
ATOM 1349 O O . LEU A 1 79 ? 59.18100 36.49800 -1.32900 1.000 28.30000 79 LEU A O 1
ATOM 1365 N N . ASP A 1 80 ? 57.39600 35.17000 -1.79500 1.000 30.86000 80 ASP A N 1
ATOM 1366 C CA . ASP A 1 80 ? 56.52700 35.71500 -0.73700 1.000 37.81000 80 ASP A CA 1
ATOM 1367 C C . ASP A 1 80 ? 57.25800 35.63800 0.62400 1.000 30.31000 80 ASP A C 1
ATOM 1368 O O . ASP A 1 80 ? 57.42000 36.57100 1.36700 1.000 30.93000 80 ASP A O 1
ATOM 1375 N N . GLU A 1 81 ? 57.71600 34.44900 0.88900 1.000 33.09000 81 GLU A N 1
ATOM 1376 C CA . GLU A 1 81 ? 58.41000 34.15800 2.17300 1.000 26.64000 81 GLU A CA 1
ATOM 1377 C C . GLU A 1 81 ? 59.76400 34.92600 2.22200 1.000 29.20000 81 GLU A C 1
ATOM 1378 O O . GLU A 1 81 ? 60.13500 35.58200 3.21900 1.000 24.57000 81 GLU A O 1
ATOM 1390 N N . ILE A 1 82 ? 60.53000 34.82300 1.13900 1.000 26.34000 82 ILE A N 1
ATOM 1391 C CA . ILE A 1 82 ? 61.80300 35.53000 1.08600 1.000 20.13000 82 ILE A CA 1
ATOM 1392 C C . ILE A 1 82 ? 61.61300 37.01100 1.37800 1.000 21.87000 82 ILE A C 1
ATOM 1393 O O . ILE A 1 82 ? 62.41100 37.61300 2.10600 1.000 24.78000 82 ILE A O 1
ATOM 1409 N N . ARG A 1 83 ? 60.56900 37.61900 0.81500 1.000 23.73000 83 ARG A N 1
ATOM 1410 C CA . ARG A 1 83 ? 60.33200 39.04200 1.01500 1.000 22.42000 83 ARG A CA 1
ATOM 1411 C C . ARG A 1 83 ? 60.03000 39.34100 2.48800 1.000 24.25000 83 ARG A C 1
ATOM 1412 O O . ARG A 1 83 ? 60.43000 40.38900 3.00600 1.000 25.89000 83 ARG A O 1
ATOM 1433 N N . LYS A 1 84 ? 59.30600 38.43700 3.15700 1.000 25.59000 84 LYS A N 1
ATOM 1434 C CA . LYS A 1 84 ? 59.02700 38.61500 4.58500 1.000 28.20000 84 LYS A CA 1
ATOM 1435 C C . LYS A 1 84 ? 60.31100 38.62000 5.39500 1.000 23.64000 84 LYS A C 1
ATOM 1436 O O . LYS A 1 84 ? 60.46300 39.40000 6.35700 1.000 27.51000 84 LYS A O 1
ATOM 1455 N N . ILE A 1 85 ? 61.21700 37.68700 5.07900 1.000 23.02000 85 ILE A N 1
ATOM 1456 C CA . ILE A 1 85 ? 62.50500 37.66800 5.75500 1.000 22.15000 85 ILE A CA 1
ATOM 1457 C C . ILE A 1 85 ? 63.29500 38.93000 5.42100 1.000 24.79000 85 ILE A C 1
ATOM 1458 O O . ILE A 1 85 ? 64.02000 39.46600 6.26300 1.000 22.28000 85 ILE A O 1
ATOM 1474 N N . GLY A 1 86 ? 63.17300 39.42700 4.18900 1.000 21.92000 86 GLY A N 1
ATOM 1475 C CA . GLY A 1 86 ? 63.79600 40.70500 3.87000 1.000 22.07000 86 GLY A CA 1
ATOM 1476 C C . GLY A 1 86 ? 63.34500 41.85100 4.76400 1.000 22.07000 86 GLY A C 1
ATOM 1477 O O . GLY A 1 86 ? 64.15600 42.67600 5.19600 1.000 22.13000 86 GLY A O 1
ATOM 1481 N N A ASP A 1 87 ? 62.04400 41.95700 5.00900 0.750 23.77000 87 ASP A N 1
ATOM 1482 N N B ASP A 1 87 ? 62.03100 41.96600 4.97900 0.250 23.75000 87 ASP A N 1
ATOM 1483 C CA A ASP A 1 87 ? 61.56100 43.02200 5.88300 0.750 26.93000 87 ASP A CA 1
ATOM 1484 C CA B ASP A 1 87 ? 61.50000 42.96400 5.90200 0.250 27.06000 87 ASP A CA 1
ATOM 1485 C C A ASP A 1 87 ? 62.12200 42.87500 7.30100 0.750 23.96000 87 ASP A C 1
ATOM 1486 C C B ASP A 1 87 ? 62.18000 42.86000 7.26100 0.250 24.15000 87 ASP A C 1
ATOM 1487 O O A ASP A 1 87 ? 62.43100 43.87800 7.95300 0.750 25.11000 87 ASP A O 1
ATOM 1488 O O B ASP A 1 87 ? 62.60700 43.86500 7.84100 0.250 25.85000 87 ASP A O 1
ATOM 1505 N N . TYR A 1 88 ? 62.25200 41.64300 7.80000 1.000 26.60000 88 TYR A N 1
ATOM 1506 C CA . TYR A 1 88 ? 62.90000 41.43500 9.08900 1.000 23.64000 88 TYR A CA 1
ATOM 1507 C C . TYR A 1 88 ? 64.35600 41.89200 9.04400 1.000 27.46000 88 TYR A C 1
ATOM 1508 O O . TYR A 1 88 ? 64.83600 42.59400 9.96000 1.000 26.54000 88 TYR A O 1
ATOM 1527 N N . ASN A 1 89 ? 65.06800 41.54300 7.96900 1.000 21.42000 89 ASN A N 1
ATOM 1528 C CA . ASN A 1 89 ? 66.45600 41.96800 7.87700 1.000 19.50000 89 ASN A CA 1
ATOM 1529 C C . ASN A 1 89 ? 66.55400 43.49400 7.90400 1.000 21.95000 89 ASN A C 1
ATOM 1530 O O . ASN A 1 89 ? 67.47800 44.03400 8.52800 1.000 22.87000 89 ASN A O 1
ATOM 1541 N N . LYS A 1 90 ? 65.64800 44.19900 7.19200 1.000 21.23000 90 LYS A N 1
ATOM 1542 C CA . LYS A 1 90 ? 65.60200 45.66000 7.24100 1.000 23.39000 90 LYS A CA 1
ATOM 1543 C C . LYS A 1 90 ? 65.52700 46.14900 8.68600 1.000 24.51000 90 LYS A C 1
ATOM 1544 O O . LYS A 1 90 ? 66.22800 47.08000 9.07100 1.000 25.27000 90 LYS A O 1
ATOM 1563 N N . LYS A 1 91 ? 64.67100 45.52800 9.46100 1.000 21.05000 91 LYS A N 1
ATOM 1564 C CA . LYS A 1 91 ? 64.51200 45.94500 10.86600 1.000 24.56000 91 LYS A CA 1
ATOM 1565 C C . LYS A 1 91 ? 65.84900 45.74500 11.64200 1.000 28.73000 91 LYS A C 1
ATOM 1566 O O . LYS A 1 91 ? 66.21900 46.52400 12.48700 1.000 31.33000 91 LYS A O 1
ATOM 1585 N N . VAL A 1 92 ? 66.54500 44.66800 11.37500 1.000 23.17000 92 VAL A N 1
ATOM 1586 C CA . VAL A 1 92 ? 67.82500 44.43700 12.04000 1.000 21.62000 92 VAL A CA 1
ATOM 1587 C C . VAL A 1 92 ? 68.84900 45.48500 11.62000 1.000 22.25000 92 VAL A C 1
ATOM 1588 O O . VAL A 1 92 ? 69.59100 46.02800 12.45200 1.000 24.94000 92 VAL A O 1
ATOM 1601 N N . PHE A 1 93 ? 68.94900 45.74500 10.31000 1.000 21.05000 93 PHE A N 1
ATOM 1602 C CA . PHE A 1 93 ? 69.89800 46.74100 9.86500 1.000 22.40000 93 PHE A CA 1
ATOM 1603 C C . PHE A 1 93 ? 69.60100 48.09600 10.48500 1.000 23.59000 93 PHE A C 1
ATOM 1604 O O . PHE A 1 93 ? 70.53000 48.87100 10.75700 1.000 28.28000 93 PHE A O 1
ATOM 1621 N N . GLU A 1 94 ? 68.31100 48.44100 10.61100 1.000 24.85000 94 GLU A N 1
ATOM 1622 C CA . GLU A 1 94 ? 67.93500 49.71500 11.20600 1.000 25.76000 94 GLU A CA 1
ATOM 1623 C C . GLU A 1 94 ? 68.36700 49.75300 12.66000 1.000 30.43000 94 GLU A C 1
ATOM 1624 O O . GLU A 1 94 ? 68.79200 50.79900 13.16400 1.000 31.34000 94 GLU A O 1
ATOM 1636 N N . ALA A 1 95 ? 68.24600 48.61800 13.34300 1.000 27.03000 95 ALA A N 1
ATOM 1637 C CA . ALA A 1 95 ? 68.66600 48.49900 14.73200 1.000 27.42000 95 ALA A CA 1
ATOM 1638 C C . ALA A 1 95 ? 70.17000 48.59900 14.91400 1.000 32.73000 95 ALA A C 1
ATOM 1639 O O . ALA A 1 95 ? 70.62900 48.90800 16.02400 1.000 33.26000 95 ALA A O 1
ATOM 1646 N N . MET A 1 96 ? 70.94400 48.33600 13.87500 1.000 27.26000 96 MET A N 1
ATOM 1647 C CA . MET A 1 96 ? 72.37900 48.58500 13.87300 1.000 26.38000 96 MET A CA 1
ATOM 1648 C C . MET A 1 96 ? 72.74100 50.05100 13.69100 1.000 33.38000 96 MET A C 1
ATOM 1649 O O . MET A 1 96 ? 73.93700 50.38200 13.71000 1.000 32.15000 96 MET A O 1
ATOM 1663 N N . GLY A 1 97 ? 71.75400 50.91200 13.47300 1.000 34.43000 97 GLY A N 1
ATOM 1664 C CA . GLY A 1 97 ? 72.00000 52.33000 13.31200 1.000 34.19000 97 GLY A CA 1
ATOM 1665 C C . GLY A 1 97 ? 72.16000 52.79100 11.89400 1.000 42.81000 97 GLY A C 1
ATOM 1666 O O . GLY A 1 97 ? 72.54500 53.94100 11.66000 1.000 36.38000 97 GLY A O 1
ATOM 1670 N N . LEU A 1 98 ? 71.89000 51.91600 10.96800 1.000 32.40000 98 LEU A N 1
ATOM 1671 C CA . LEU A 1 98 ? 72.10400 52.31900 9.58900 1.000 35.32000 98 LEU A CA 1
ATOM 1672 C C . LEU A 1 98 ? 70.95700 53.25500 9.15900 1.000 38.30000 98 LEU A C 1
ATOM 1673 O O . LEU A 1 98 ? 69.87700 52.86600 9.38700 1.000 42.92000 98 LEU A O 1
ATOM 1689 N N . LYS A 1 99 ? 71.19800 54.40400 8.58500 1.000 47.52000 99 LYS A N 1
ATOM 1690 C CA . LYS A 1 99 ? 70.03600 55.05800 8.03700 1.000 51.89000 99 LYS A CA 1
ATOM 1691 C C . LYS A 1 99 ? 70.21900 54.95500 6.53900 1.000 35.56000 99 LYS A C 1
ATOM 1692 O O . LYS A 1 99 ? 71.18700 55.33200 6.01000 1.000 43.93000 99 LYS A O 1
ATOM 1700 N N . ALA A 1 100 ? 69.28900 54.31200 5.92300 1.000 33.89000 100 ALA A N 1
ATOM 1701 C CA . ALA A 1 100 ? 69.40300 54.00500 4.47100 1.000 33.73000 100 ALA A CA 1
ATOM 1702 C C . ALA A 1 100 ? 68.10200 53.83100 3.76200 1.000 30.64000 100 ALA A C 1
ATOM 1703 O O . ALA A 1 100 ? 67.10500 53.86600 4.34400 1.000 37.93000 100 ALA A O 1
ATOM 1710 N N . LYS A 1 101 ? 68.18200 53.72600 2.47700 1.000 31.33000 101 LYS A N 1
ATOM 1711 C CA . LYS A 1 101 ? 67.02700 53.39200 1.65900 1.000 29.67000 101 LYS A CA 1
ATOM 1712 C C . LYS A 1 101 ? 67.09400 51.89800 1.38500 1.000 31.44000 101 LYS A C 1
ATOM 1713 O O . LYS A 1 101 ? 68.17700 51.34400 1.18000 1.000 34.93000 101 LYS A O 1
ATOM 1732 N N . TYR A 1 102 ? 65.94400 51.24400 1.41000 1.000 24.54000 102 TYR A N 1
ATOM 1733 C CA . TYR A 1 102 ? 65.85600 49.80100 1.21900 1.000 23.36000 102 TYR A CA 1
ATOM 1734 C C . TYR A 1 102 ? 65.00500 49.54800 -0.00900 1.000 30.69000 102 TYR A C 1
ATOM 1735 O O . TYR A 1 102 ? 63.95600 50.17300 -0.17800 1.000 34.08000 102 TYR A O 1
ATOM 1753 N N . VAL A 1 103 ? 65.45400 48.64100 -0.86000 1.000 25.53000 103 VAL A N 1
ATOM 1754 C CA . VAL A 1 103 ? 64.72400 48.30300 -2.06900 1.000 23.93000 103 VAL A CA 1
ATOM 1755 C C . VAL A 1 103 ? 64.78400 46.79300 -2.24500 1.000 22.25000 103 VAL A C 1
ATOM 1756 O O . VAL A 1 103 ? 65.81700 46.17300 -1.97500 1.000 24.13000 103 VAL A O 1
ATOM 1769 N N . TYR A 1 104 ? 63.66300 46.20600 -2.65200 1.000 25.73000 104 TYR A N 1
ATOM 1770 C CA . TYR A 1 104 ? 63.62900 44.80600 -3.04300 1.000 24.62000 104 TYR A CA 1
ATOM 1771 C C . TYR A 1 104 ? 64.03100 44.67500 -4.51100 1.000 23.65000 104 TYR A C 1
ATOM 1772 O O . TYR A 1 104 ? 63.56400 45.42800 -5.35400 1.000 23.59000 104 TYR A O 1
ATOM 1790 N N . GLY A 1 105 ? 64.88100 43.70000 -4.80900 1.000 21.50000 105 GLY A N 1
ATOM 1791 C CA . GLY A 1 105 ? 65.28600 43.49200 -6.19000 1.000 19.50000 105 GLY A CA 1
ATOM 1792 C C . GLY A 1 105 ? 64.12300 43.39700 -7.14200 1.000 22.79000 105 GLY A C 1
ATOM 1793 O O . GLY A 1 105 ? 64.14500 43.99200 -8.22600 1.000 26.93000 105 GLY A O 1
ATOM 1797 N N . SER A 1 106 ? 63.09800 42.65600 -6.76600 1.000 23.94000 106 SER A N 1
ATOM 1798 C CA . SER A 1 106 ? 61.99400 42.43700 -7.69300 1.000 25.46000 106 SER A CA 1
ATOM 1799 C C . SER A 1 106 ? 61.18300 43.69400 -7.99200 1.000 27.24000 106 SER A C 1
ATOM 1800 O O . SER A 1 106 ? 60.36800 43.65200 -8.93800 1.000 29.74000 106 SER A O 1
ATOM 1808 N N . GLU A 1 107 ? 61.40800 44.81600 -7.29700 1.000 25.45000 107 GLU A N 1
ATOM 1809 C CA . GLU A 1 107 ? 60.75000 46.05800 -7.67500 1.000 29.39000 107 GLU A CA 1
ATOM 1810 C C . GLU A 1 107 ? 61.18700 46.55000 -9.03400 1.000 33.17000 107 GLU A C 1
ATOM 1811 O O . GLU A 1 107 ? 60.44900 47.31300 -9.66400 1.000 34.47000 107 GLU A O 1
ATOM 1823 N N . PHE A 1 108 ? 62.37600 46.15800 -9.48000 1.000 23.44000 108 PHE A N 1
ATOM 1824 C CA . PHE A 1 108 ? 62.89500 46.64600 -10.75100 1.000 23.64000 108 PHE A CA 1
ATOM 1825 C C . PHE A 1 108 ? 63.52300 45.56800 -11.61800 1.000 25.17000 108 PHE A C 1
ATOM 1826 O O . PHE A 1 108 ? 63.67600 45.78700 -12.82800 1.000 26.59000 108 PHE A O 1
ATOM 1843 N N . GLN A 1 109 ? 63.84400 44.44000 -11.03500 1.000 22.82000 109 GLN A N 1
ATOM 1844 C CA . GLN A 1 109 ? 64.57700 43.42200 -11.80100 1.000 21.79000 109 GLN A CA 1
ATOM 1845 C C . GLN A 1 109 ? 63.76800 42.59700 -12.81400 1.000 24.95000 109 GLN A C 1
ATOM 1846 O O . GLN A 1 109 ? 64.30300 41.77100 -13.50800 1.000 25.14000 109 GLN A O 1
ATOM 1860 N N . LEU A 1 110 ? 62.47700 42.81300 -12.82300 1.000 24.15000 110 LEU A N 1
ATOM 1861 C CA . LEU A 1 110 ? 61.60000 42.17400 -13.79900 1.000 25.85000 110 LEU A CA 1
ATOM 1862 C C . LEU A 1 110 ? 61.08500 43.15100 -14.85300 1.000 27.08000 110 LEU A C 1
ATOM 1863 O O . LEU A 1 110 ? 60.30400 42.74100 -15.74400 1.000 30.70000 110 LEU A O 1
ATOM 1879 N N . ASP A 1 111 ? 61.53200 44.40300 -14.81200 1.000 24.15000 111 ASP A N 1
ATOM 1880 C CA . ASP A 1 111 ? 61.21700 45.37900 -15.84600 1.000 29.83000 111 ASP A CA 1
ATOM 1881 C C . ASP A 1 111 ? 61.65200 44.83000 -17.20400 1.000 28.38000 111 ASP A C 1
ATOM 1882 O O . ASP A 1 111 ? 62.70900 44.20900 -17.32200 1.000 23.10000 111 ASP A O 1
ATOM 1891 N N . LYS A 1 112 ? 60.88000 45.13700 -18.25900 1.000 24.51000 112 LYS A N 1
ATOM 1892 C CA . LYS A 1 112 ? 61.25600 44.71700 -19.61500 1.000 26.24000 112 LYS A CA 1
ATOM 1893 C C . LYS A 1 112 ? 62.68100 45.12800 -19.98100 1.000 23.46000 112 LYS A C 1
ATOM 1894 O O . LYS A 1 112 ? 63.44400 44.33900 -20.54100 1.000 26.04000 112 LYS A O 1
ATOM 1913 N N . ASP A 1 113 ? 63.04000 46.34300 -19.71900 1.000 25.18000 113 ASP A N 1
ATOM 1914 C CA . ASP A 1 113 ? 64.38300 46.79500 -20.11300 1.000 29.46000 113 ASP A CA 1
ATOM 1915 C C . ASP A 1 113 ? 65.49000 46.08400 -19.24900 1.000 23.84000 113 ASP A C 1
ATOM 1916 O O . ASP A 1 113 ? 66.57800 45.88600 -19.69600 1.000 27.16000 113 ASP A O 1
ATOM 1925 N N . TYR A 1 114 ? 65.26300 45.94900 -17.95800 1.000 25.17000 114 TYR A N 1
ATOM 1926 C CA . TYR A 1 114 ? 66.20400 45.20700 -17.09900 1.000 25.51000 114 TYR A CA 1
ATOM 1927 C C . TYR A 1 114 ? 66.41300 43.77900 -17.77700 1.000 21.79000 114 TYR A C 1
ATOM 1928 O O . TYR A 1 114 ? 67.49100 43.34000 -18.00600 1.000 20.68000 114 TYR A O 1
ATOM 1946 N N . THR A 1 115 ? 65.31900 43.04700 -17.99600 1.000 21.29000 115 THR A N 1
ATOM 1947 C CA . THR A 1 115 ? 65.41800 41.67300 -18.56400 1.000 22.18000 115 THR A CA 1
ATOM 1948 C C . THR A 1 115 ? 66.16800 41.66700 -19.92900 1.000 20.54000 115 THR A C 1
ATOM 1949 O O . THR A 1 115 ? 66.97300 40.84600 -20.23900 1.000 20.99000 115 THR A O 1
ATOM 1960 N N . LEU A 1 116 ? 65.82900 42.63600 -20.74900 1.000 21.06000 116 LEU A N 1
ATOM 1961 C CA . LEU A 1 116 ? 66.46100 42.68300 -22.05800 1.000 21.87000 116 LEU A CA 1
ATOM 1962 C C . LEU A 1 116 ? 68.01200 42.83100 -21.87100 1.000 20.61000 116 LEU A C 1
ATOM 1963 O O . LEU A 1 116 ? 68.78200 42.24200 -22.55600 1.000 23.20000 116 LEU A O 1
ATOM 1979 N N A ASN A 1 117 ? 68.39900 43.62700 -20.87400 0.330 21.75000 117 ASN A N 1
ATOM 1980 N N B ASN A 1 117 ? 68.38200 43.58600 -20.86200 0.670 22.07000 117 ASN A N 1
ATOM 1981 C CA A ASN A 1 117 ? 69.82900 43.83100 -20.55100 0.330 21.29000 117 ASN A CA 1
ATOM 1982 C CA B ASN A 1 117 ? 69.79200 43.79400 -20.67000 0.670 20.94000 117 ASN A CA 1
ATOM 1983 C C A ASN A 1 117 ? 70.42700 42.43200 -20.17000 0.330 21.17000 117 ASN A C 1
ATOM 1984 C C B ASN A 1 117 ? 70.44600 42.47800 -20.11500 0.670 20.86000 117 ASN A C 1
ATOM 1985 O O A ASN A 1 117 ? 71.60300 42.21800 -20.30200 0.330 22.39000 117 ASN A O 1
ATOM 1986 O O B ASN A 1 117 ? 71.60900 42.23500 -20.29000 0.670 22.65000 117 ASN A O 1
ATOM 2007 N N . VAL A 1 118 ? 69.73600 41.81100 -19.21800 1.000 19.50000 118 VAL A N 1
ATOM 2008 C CA . VAL A 1 118 ? 70.19500 40.51100 -18.74800 1.000 18.89000 118 VAL A CA 1
ATOM 2009 C C . VAL A 1 118 ? 70.45200 39.57700 -19.93100 1.000 18.37000 118 VAL A C 1
ATOM 2010 O O . VAL A 1 118 ? 71.48500 38.90000 -20.01000 1.000 20.25000 118 VAL A O 1
ATOM 2023 N N . TYR A 1 119 ? 69.51500 39.52100 -20.88300 1.000 19.79000 119 TYR A N 1
ATOM 2024 C CA . TYR A 1 119 ? 69.75500 38.63400 -22.02700 1.000 19.81000 119 TYR A CA 1
ATOM 2025 C C . TYR A 1 119 ? 70.92700 39.11700 -22.89500 1.000 20.50000 119 TYR A C 1
ATOM 2026 O O . TYR A 1 119 ? 71.68400 38.29800 -23.41500 1.000 22.17000 119 TYR A O 1
ATOM 2044 N N . ARG A 1 120 ? 71.13000 40.43800 -23.03200 1.000 21.00000 120 ARG A N 1
ATOM 2045 C CA . ARG A 1 120 ? 72.31400 40.91800 -23.74200 1.000 21.53000 120 ARG A CA 1
ATOM 2046 C C . ARG A 1 120 ? 73.58700 40.51900 -23.00100 1.000 24.32000 120 ARG A C 1
ATOM 2047 O O . ARG A 1 120 ? 74.53800 40.02100 -23.60500 1.000 22.63000 120 ARG A O 1
ATOM 2068 N N . LEU A 1 121 ? 73.59800 40.65600 -21.66700 1.000 19.91000 121 LEU A N 1
ATOM 2069 C CA . LEU A 1 121 ? 74.77500 40.21100 -20.91000 1.000 20.69000 121 LEU A CA 1
ATOM 2070 C C . LEU A 1 121 ? 74.97800 38.70600 -21.01500 1.000 22.20000 121 LEU A C 1
ATOM 2071 O O . LEU A 1 121 ? 76.12000 38.21600 -21.01000 1.000 22.25000 121 LEU A O 1
ATOM 2087 N N . ALA A 1 122 ? 73.88100 37.94800 -21.13100 1.000 20.56000 122 ALA A N 1
ATOM 2088 C CA . ALA A 1 122 ? 73.97400 36.49900 -21.26600 1.000 20.45000 122 ALA A CA 1
ATOM 2089 C C . ALA A 1 122 ? 74.70300 36.10100 -22.53100 1.000 23.73000 122 ALA A C 1
ATOM 2090 O O . ALA A 1 122 ? 75.31300 35.02800 -22.57700 1.000 23.43000 122 ALA A O 1
ATOM 2097 N N . LEU A 1 123 ? 74.61300 36.93100 -23.57700 1.000 20.17000 123 LEU A N 1
ATOM 2098 C CA . LEU A 1 123 ? 75.30900 36.65700 -24.82300 1.000 19.28000 123 LEU A CA 1
ATOM 2099 C C . LEU A 1 123 ? 76.81200 36.86200 -24.70700 1.000 24.04000 123 LEU A C 1
ATOM 2100 O O . LEU A 1 123 ? 77.57500 36.30400 -25.50800 1.000 27.38000 123 LEU A O 1
ATOM 2116 N N . LYS A 1 124 ? 77.24600 37.63400 -23.71300 1.000 22.40000 124 LYS A N 1
ATOM 2117 C CA . LYS A 1 124 ? 78.63300 38.02600 -23.54200 1.000 24.90000 124 LYS A CA 1
ATOM 2118 C C . LYS A 1 124 ? 79.31900 37.21500 -22.45500 1.000 29.68000 124 LYS A C 1
ATOM 2119 O O . LYS A 1 124 ? 80.54100 37.31600 -22.29000 1.000 31.48000 124 LYS A O 1
ATOM 2138 N N . THR A 1 125 ? 78.56800 36.42200 -21.70400 1.000 23.78000 125 THR A N 1
ATOM 2139 C CA . THR A 1 125 ? 79.10300 35.73600 -20.54000 1.000 24.14000 125 THR A CA 1
ATOM 2140 C C . THR A 1 125 ? 79.14800 34.23900 -20.81700 1.000 23.97000 125 THR A C 1
ATOM 2141 O O . THR A 1 125 ? 78.11300 33.63000 -21.06200 1.000 24.56000 125 THR A O 1
ATOM 2152 N N . THR A 1 126 ? 80.32400 33.63700 -20.73000 1.000 22.05000 126 THR A N 1
ATOM 2153 C CA . THR A 1 126 ? 80.38600 32.19800 -20.90800 1.000 24.07000 126 THR A CA 1
ATOM 2154 C C . THR A 1 126 ? 79.80700 31.46700 -19.71000 1.000 24.05000 126 THR A C 1
ATOM 2155 O O . THR A 1 126 ? 79.85800 31.94900 -18.55600 1.000 24.17000 126 THR A O 1
ATOM 2166 N N . LEU A 1 127 ? 79.25200 30.27800 -19.98500 1.000 23.01000 127 LEU A N 1
ATOM 2167 C CA . LEU A 1 127 ? 78.76000 29.42700 -18.91800 1.000 22.84000 127 LEU A CA 1
ATOM 2168 C C . LEU A 1 127 ? 79.86800 29.12900 -17.91400 1.000 24.52000 127 LEU A C 1
ATOM 2169 O O . LEU A 1 127 ? 79.63200 29.12300 -16.71000 1.000 24.89000 127 LEU A O 1
ATOM 2185 N N . LYS A 1 128 ? 81.08900 28.91900 -18.39800 1.000 25.61000 128 LYS A N 1
ATOM 2186 C CA . LYS A 1 128 ? 82.17900 28.58600 -17.48600 1.000 25.50000 128 LYS A CA 1
ATOM 2187 C C . LYS A 1 128 ? 82.46700 29.74300 -16.54200 1.000 24.12000 128 LYS A C 1
ATOM 2188 O O . LYS A 1 128 ? 82.66400 29.54700 -15.33500 1.000 25.90000 128 LYS A O 1
ATOM 2207 N N . ARG A 1 129 ? 82.49000 30.95000 -17.09500 1.000 24.05000 129 ARG A N 1
ATOM 2208 C CA . ARG A 1 129 ? 82.75700 32.12700 -16.28800 1.000 23.53000 129 ARG A CA 1
ATOM 2209 C C . ARG A 1 129 ? 81.64400 32.35500 -15.27600 1.000 25.74000 129 ARG A C 1
ATOM 2210 O O . ARG A 1 129 ? 81.90900 32.68400 -14.11500 1.000 24.65000 129 ARG A O 1
ATOM 2231 N N . ALA A 1 130 ? 80.38700 32.19200 -15.70400 1.000 21.99000 130 ALA A N 1
ATOM 2232 C CA . ALA A 1 130 ? 79.28300 32.38700 -14.78600 1.000 22.26000 130 ALA A CA 1
ATOM 2233 C C . ALA A 1 130 ? 79.34200 31.37200 -13.65000 1.000 23.32000 130 ALA A C 1
ATOM 2234 O O . ALA A 1 130 ? 79.17300 31.72300 -12.47600 1.000 23.12000 130 ALA A O 1
ATOM 2241 N N . ARG A 1 131 ? 79.61400 30.10100 -13.97100 1.000 21.40000 131 ARG A N 1
ATOM 2242 C CA . ARG A 1 131 ? 79.68800 29.11600 -12.89400 1.000 25.16000 131 ARG A CA 1
ATOM 2243 C C . ARG A 1 131 ? 80.85000 29.39700 -11.94600 1.000 23.07000 131 ARG A C 1
ATOM 2244 O O . ARG A 1 131 ? 80.69400 29.29400 -10.71400 1.000 24.49000 131 ARG A O 1
ATOM 2265 N N . ARG A 1 132 ? 82.02300 29.75900 -12.49500 1.000 22.39000 132 ARG A N 1
ATOM 2266 C CA . ARG A 1 132 ? 83.14900 30.11000 -11.63400 1.000 25.20000 132 ARG A CA 1
ATOM 2267 C C . ARG A 1 132 ? 82.79600 31.27600 -10.70600 1.000 29.70000 132 ARG A C 1
ATOM 2268 O O . ARG A 1 132 ? 83.16500 31.28600 -9.52400 1.000 28.04000 132 ARG A O 1
ATOM 2289 N N . SER A 1 133 ? 82.04300 32.24800 -11.20900 1.000 22.89000 133 SER A N 1
ATOM 2290 C CA . SER A 1 133 ? 81.70400 33.40800 -10.39200 1.000 21.98000 133 SER A CA 1
ATOM 2291 C C . SER A 1 133 ? 80.81300 33.06100 -9.20400 1.000 21.19000 133 SER A C 1
ATOM 2292 O O . SER A 1 133 ? 80.75000 33.83800 -8.24600 1.000 23.42000 133 SER A O 1
ATOM 2300 N N . MET A 1 134 ? 80.13900 31.92300 -9.24600 1.000 21.29000 134 MET A N 1
ATOM 2301 C CA . MET A 1 134 ? 79.14600 31.51700 -8.28700 1.000 22.73000 134 MET A CA 1
ATOM 2302 C C . MET A 1 134 ? 79.67300 30.49900 -7.30300 1.000 23.47000 134 MET A C 1
ATOM 2303 O O . MET A 1 134 ? 78.93100 30.06400 -6.43000 1.000 22.56000 134 MET A O 1
ATOM 2317 N N . GLU A 1 135 ? 80.95700 30.15600 -7.40200 1.000 25.64000 135 GLU A N 1
ATOM 2318 C CA . GLU A 1 135 ? 81.48200 29.03700 -6.61100 1.000 26.92000 135 GLU A CA 1
ATOM 2319 C C . GLU A 1 135 ? 81.28500 29.23600 -5.11500 1.000 28.05000 135 GLU A C 1
ATOM 2320 O O . GLU A 1 135 ? 81.01500 28.26500 -4.39100 1.000 27.80000 135 GLU A O 1
ATOM 2332 N N . LEU A 1 136 ? 81.36600 30.47100 -4.63200 1.000 26.80000 136 LEU A N 1
ATOM 2333 C CA . LEU A 1 136 ? 81.27600 30.73500 -3.20000 1.000 26.72000 136 LEU A CA 1
ATOM 2334 C C . LEU A 1 136 ? 79.92300 31.30200 -2.78400 1.000 29.31000 136 LEU A C 1
ATOM 2335 O O . LEU A 1 136 ? 79.76300 31.73600 -1.63400 1.000 33.06000 136 LEU A O 1
ATO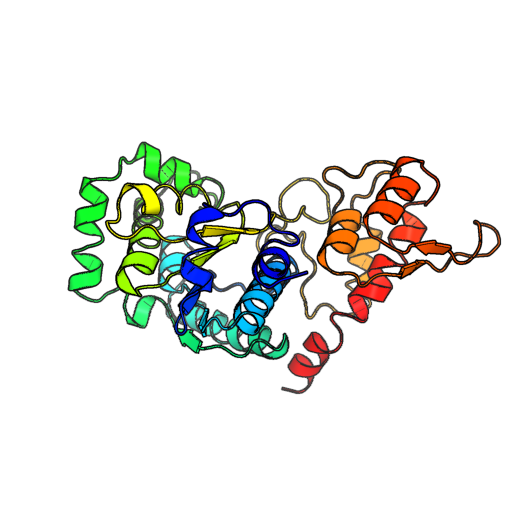M 2351 N N . ILE A 1 137 ? 78.94200 31.30500 -3.69200 1.000 24.28000 137 ILE A N 1
ATOM 2352 C CA . ILE A 1 137 ? 77.62500 31.86500 -3.45200 1.000 26.01000 137 ILE A CA 1
ATOM 2353 C C . ILE A 1 137 ? 76.53100 30.82600 -3.63600 1.000 21.96000 137 ILE A C 1
ATOM 2354 O O . ILE A 1 137 ? 75.53200 30.81200 -2.89300 1.000 23.73000 137 ILE A O 1
ATOM 2370 N N . ALA A 1 138 ? 76.65200 30.02300 -4.70100 1.000 24.67000 138 ALA A N 1
ATOM 2371 C CA . ALA A 1 138 ? 75.58900 29.12000 -5.09700 1.000 26.20000 138 ALA A CA 1
ATOM 2372 C C . ALA A 1 138 ? 75.32400 28.10700 -3.99700 1.000 27.51000 138 ALA A C 1
ATOM 2373 O O . ALA A 1 138 ? 76.25100 27.55600 -3.39300 1.000 25.49000 138 ALA A O 1
ATOM 2380 N N . ARG A 1 139 ? 74.04900 27.85500 -3.74100 1.000 23.66000 139 ARG A N 1
ATOM 2381 C CA . ARG A 1 139 ? 73.65300 26.79600 -2.83400 1.000 27.95000 139 ARG A CA 1
ATOM 2382 C C . ARG A 1 139 ? 74.15500 25.45700 -3.34200 1.000 32.55000 139 ARG A C 1
ATOM 2383 O O . ARG A 1 139 ? 74.15700 25.17900 -4.54500 1.000 29.38000 139 ARG A O 1
ATOM 2404 N N . GLU A 1 140 ? 74.52900 24.61900 -2.41200 1.000 31.19000 140 GLU A N 1
ATOM 2405 C CA . GLU A 1 140 ? 75.06500 23.30700 -2.80000 1.000 37.07000 140 GLU A CA 1
ATOM 2406 C C . GLU A 1 140 ? 74.04300 22.54900 -3.59400 1.000 31.26000 140 GLU A C 1
ATOM 2407 O O . GLU A 1 140 ? 72.93300 22.43200 -3.19000 1.000 30.68000 140 GLU A O 1
ATOM 2415 N N . ASP A 1 141 ? 74.45500 22.03000 -4.73200 1.000 34.34000 141 ASP A N 1
ATOM 2416 C CA . ASP A 1 141 ? 73.51400 21.33500 -5.59900 1.000 40.40000 141 ASP A CA 1
ATOM 2417 C C . ASP A 1 141 ? 74.31400 20.36800 -6.45100 1.000 33.85000 141 ASP A C 1
ATOM 2418 O O . ASP A 1 141 ? 75.18900 20.78800 -7.21500 1.000 33.74000 141 ASP A O 1
ATOM 2427 N N . GLU A 1 142 ? 74.03200 19.07700 -6.30100 1.000 38.89000 142 GLU A N 1
ATOM 2428 C CA . GLU A 1 142 ? 74.72100 18.06800 -7.08800 1.000 39.01000 142 GLU A CA 1
ATOM 2429 C C . GLU A 1 142 ? 74.35900 18.17200 -8.56200 1.000 34.58000 142 GLU A C 1
ATOM 2430 O O . GLU A 1 142 ? 75.08500 17.64900 -9.40000 1.000 34.16000 142 GLU A O 1
ATOM 2442 N N . ASN A 1 143 ? 73.26700 18.85500 -8.88400 1.000 33.44000 143 ASN A N 1
ATOM 2443 C CA . ASN A 1 143 ? 72.74500 18.95000 -10.25500 1.000 26.68000 143 ASN A CA 1
ATOM 2444 C C . ASN A 1 143 ? 72.45100 20.41800 -10.55000 1.000 24.16000 143 ASN A C 1
ATOM 2445 O O . ASN A 1 143 ? 71.28900 20.85300 -10.54500 1.000 27.36000 143 ASN A O 1
ATOM 2456 N N . PRO A 1 144 ? 73.48200 21.19800 -10.82500 1.000 25.54000 144 PRO A N 1
ATOM 2457 C CA . PRO A 1 144 ? 73.31300 22.65500 -10.86600 1.000 26.38000 144 PRO A CA 1
ATOM 2458 C C . PRO A 1 144 ? 72.27800 23.06900 -11.90200 1.000 25.05000 144 PRO A C 1
ATOM 2459 O O . PRO A 1 144 ? 72.22300 22.51600 -13.00400 1.000 25.17000 144 PRO A O 1
ATOM 2470 N N . LYS A 1 145 ? 71.46600 24.05900 -11.52500 1.000 24.67000 145 LYS A N 1
ATOM 2471 C CA . LYS A 1 145 ? 70.34300 24.51600 -12.33800 1.000 21.63000 145 LYS A CA 1
ATOM 2472 C C . LYS A 1 145 ? 70.70100 25.72100 -13.20600 1.000 21.63000 145 LYS A C 1
ATOM 2473 O O . LYS A 1 145 ? 71.61900 26.47300 -12.92100 1.000 23.35000 145 LYS A O 1
ATOM 2492 N N . VAL A 1 146 ? 69.92000 25.92000 -14.27400 1.000 20.18000 146 VAL A N 1
ATOM 2493 C CA . VAL A 1 146 ? 70.09800 27.11600 -15.09900 1.000 19.61000 146 VAL A CA 1
ATOM 2494 C C . VAL A 1 146 ? 70.04200 28.39100 -14.24900 1.000 21.10000 146 VAL A C 1
ATOM 2495 O O . VAL A 1 146 ? 70.75100 29.37000 -14.52300 1.000 22.12000 146 VAL A O 1
ATOM 2508 N N . ALA A 1 147 ? 69.17300 28.41200 -13.23700 1.000 20.93000 147 ALA A N 1
ATOM 2509 C CA . ALA A 1 147 ? 69.08300 29.57100 -12.34300 1.000 19.03000 147 ALA A CA 1
ATOM 2510 C C . ALA A 1 147 ? 70.43800 30.01900 -11.82700 1.000 20.46000 147 ALA A C 1
ATOM 2511 O O . ALA A 1 147 ? 70.66600 31.21100 -11.62500 1.000 21.02000 147 ALA A O 1
ATOM 2518 N N . GLU A 1 148 ? 71.33400 29.07200 -11.53700 1.000 20.28000 148 GLU A N 1
ATOM 2519 C CA . GLU A 1 148 ? 72.64600 29.40600 -10.99600 1.000 22.47000 148 GLU A CA 1
ATOM 2520 C C . GLU A 1 148 ? 73.41600 30.34700 -11.89900 1.000 25.01000 148 GLU A C 1
ATOM 2521 O O . GLU A 1 148 ? 74.16300 31.19000 -11.40500 1.000 22.72000 148 GLU A O 1
ATOM 2533 N N . VAL A 1 149 ? 73.25900 30.23300 -13.22500 1.000 21.32000 149 VAL A N 1
ATOM 2534 C CA . VAL A 1 149 ? 74.04200 31.08700 -14.11700 1.000 19.70000 149 VAL A CA 1
ATOM 2535 C C . VAL A 1 149 ? 73.28400 32.34300 -14.53100 1.000 20.24000 149 VAL A C 1
ATOM 2536 O O . VAL A 1 149 ? 73.90100 33.26800 -15.07100 1.000 21.30000 149 VAL A O 1
ATOM 2549 N N . ILE A 1 150 ? 71.96900 32.42500 -14.26600 1.000 17.55000 150 ILE A N 1
ATOM 2550 C CA . ILE A 1 150 ? 71.23900 33.67100 -14.44100 1.000 19.31000 150 ILE A CA 1
ATOM 2551 C C . ILE A 1 150 ? 71.61200 34.63300 -13.32600 1.000 16.53000 150 ILE A C 1
ATOM 2552 O O . ILE A 1 150 ? 71.78900 35.84000 -13.53700 1.000 18.87000 150 ILE A O 1
ATOM 2568 N N . TYR A 1 151 ? 71.66600 34.13600 -12.10500 1.000 18.89000 151 TYR A N 1
ATOM 2569 C CA . TYR A 1 151 ? 72.00700 34.92200 -10.90200 1.000 18.92000 151 TYR A CA 1
ATOM 2570 C C . TYR A 1 151 ? 73.14400 35.92800 -11.09800 1.000 17.48000 151 TYR A C 1
ATOM 2571 O O . TYR A 1 151 ? 72.95100 37.11800 -10.85100 1.000 19.73000 151 TYR A O 1
ATOM 2589 N N . PRO A 1 152 ? 74.33300 35.52200 -11.55600 1.000 19.75000 152 PRO A N 1
ATOM 2590 C CA . PRO A 1 152 ? 75.40500 36.51200 -11.64900 1.000 19.10000 152 PRO A CA 1
ATOM 2591 C C . PRO A 1 152 ? 75.15200 37.58500 -12.66400 1.000 21.12000 152 PRO A C 1
ATOM 2592 O O . PRO A 1 152 ? 75.56000 38.72400 -12.43600 1.000 20.19000 152 PRO A O 1
ATOM 2603 N N A ILE A 1 153 ? 74.56000 37.26400 -13.81900 0.510 21.30000 153 ILE A N 1
ATOM 2604 N N B ILE A 1 153 ? 74.38700 37.27700 -13.71600 0.490 20.70000 153 ILE A N 1
ATOM 2605 C CA A ILE A 1 153 ? 74.36600 38.33400 -14.79200 0.510 19.98000 153 ILE A CA 1
ATOM 2606 C CA B ILE A 1 153 ? 74.03700 38.28700 -14.70400 0.490 19.99000 153 ILE A CA 1
ATOM 2607 C C A ILE A 1 153 ? 73.25600 39.25800 -14.30300 0.510 19.28000 153 ILE A C 1
ATOM 2608 C C B ILE A 1 153 ? 73.02100 39.26300 -14.12000 0.490 21.20000 153 ILE A C 1
ATOM 2609 O O A ILE A 1 153 ? 73.25700 40.44600 -14.62000 0.510 21.36000 153 ILE A O 1
ATOM 2610 O O B ILE A 1 153 ? 73.09600 40.47600 -14.34700 0.490 20.44000 153 ILE A O 1
ATOM 2641 N N A MET A 1 154 ? 72.40200 38.75300 -13.43300 0.510 21.71000 154 MET A N 1
ATOM 2642 N N B MET A 1 154 ? 72.05100 38.75100 -13.36200 0.490 19.24000 154 MET A N 1
ATOM 2643 C CA A MET A 1 154 ? 71.36600 39.57900 -12.79900 0.510 21.64000 154 MET A CA 1
ATOM 2644 C CA B MET A 1 154 ? 71.18900 39.62300 -12.57600 0.490 21.96000 154 MET A CA 1
ATOM 2645 C C A MET A 1 154 ? 72.08000 40.62000 -11.86900 0.510 20.80000 154 MET A C 1
ATOM 2646 C C B MET A 1 154 ? 72.01300 40.63600 -11.79300 0.490 20.99000 154 MET A C 1
ATOM 2647 O O A MET A 1 154 ? 71.70900 41.75000 -11.80000 0.510 24.29000 154 MET A O 1
ATOM 2648 O O B MET A 1 154 ? 71.73200 41.84200 -11.82300 0.490 24.14000 154 MET A O 1
ATOM 2675 N N . GLN A 1 155 ? 73.03600 40.15700 -11.07600 1.000 21.29000 155 GLN A N 1
ATOM 2676 C CA . GLN A 1 155 ? 73.78000 41.03800 -10.17300 1.000 18.99000 155 GLN A CA 1
ATOM 2677 C C . GLN A 1 155 ? 74.65100 42.03300 -10.94700 1.000 18.66000 155 GLN A C 1
ATOM 2678 O O . GLN A 1 155 ? 74.70500 43.22200 -10.57900 1.000 22.81000 155 GLN A O 1
ATOM 2693 N N . VAL A 1 156 ? 75.22800 41.60700 -12.06100 1.000 20.14000 156 VAL A N 1
ATOM 2694 C CA . VAL A 1 156 ? 75.97500 42.52900 -12.92600 1.000 22.15000 156 VAL A CA 1
ATOM 2695 C C . VAL A 1 156 ? 75.06400 43.65400 -13.40100 1.000 24.22000 156 VAL A C 1
ATOM 2696 O O . VAL A 1 156 ? 75.41900 44.83700 -13.36800 1.000 25.58000 156 VAL A O 1
ATOM 2709 N N . ASN A 1 157 ? 73.90600 43.28500 -13.85200 1.000 21.26000 157 ASN A N 1
ATOM 2710 C CA . ASN A 1 157 ? 73.01300 44.29500 -14.38800 1.000 22.22000 157 ASN A CA 1
ATOM 2711 C C . ASN A 1 157 ? 72.51600 45.28700 -13.26800 1.000 27.51000 157 ASN A C 1
ATOM 2712 O O . ASN A 1 157 ? 72.21500 46.42800 -13.52200 1.000 24.11000 157 ASN A O 1
ATOM 2723 N N . CYS A 1 158 ? 72.50300 44.80500 -12.06300 1.000 23.56000 158 CYS A N 1
ATOM 2724 C CA . CYS A 1 158 ? 71.95300 45.60900 -10.97800 1.000 25.15000 158 CYS A CA 1
ATOM 2725 C C . CYS A 1 158 ? 72.76400 46.93900 -10.77400 1.000 25.51000 158 CYS A C 1
ATOM 2726 O O . CYS A 1 158 ? 72.23500 48.02800 -10.74000 1.000 23.82000 158 CYS A O 1
ATOM 2734 N N . ALA A 1 159 ? 74.06000 46.81600 -10.60300 1.000 25.75000 159 ALA A N 1
ATOM 2735 C CA . ALA A 1 159 ? 74.88900 48.03900 -10.43900 1.000 32.45000 159 ALA A CA 1
ATOM 2736 C C . ALA A 1 159 ? 74.70700 48.93300 -11.73200 1.000 28.84000 159 ALA A C 1
ATOM 2737 O O . ALA A 1 159 ? 74.65900 50.11000 -11.62800 1.000 32.99000 159 ALA A O 1
ATOM 2744 N N . HIS A 1 160 ? 74.70100 48.34900 -12.90500 1.000 33.00000 160 HIS A N 1
ATOM 2745 C CA . HIS A 1 160 ? 74.55900 49.13500 -14.17800 1.000 31.85000 160 HIS A CA 1
ATOM 2746 C C . HIS A 1 160 ? 73.15600 49.87300 -14.12500 1.000 35.16000 160 HIS A C 1
ATOM 2747 O O . HIS A 1 160 ? 73.04900 51.08600 -14.21400 1.000 31.96000 160 HIS A O 1
ATOM 2761 N N . TYR A 1 161 ? 72.13800 49.13400 -13.86800 1.000 26.12000 161 TYR A N 1
ATOM 2762 C CA . TYR A 1 161 ? 70.75600 49.66000 -13.88200 1.000 24.93000 161 TYR A CA 1
ATOM 2763 C C . TYR A 1 161 ? 70.49200 50.83400 -12.89100 1.000 25.22000 161 TYR A C 1
ATOM 2764 O O . TYR A 1 161 ? 69.88200 51.84200 -13.17600 1.000 27.54000 161 TYR A O 1
ATOM 2781 N N . ARG A 1 162 ? 70.99700 50.64300 -11.69600 1.000 25.10000 162 ARG A N 1
ATOM 2782 C CA . ARG A 1 162 ? 70.71500 51.57100 -10.57100 1.000 29.20000 162 ARG A CA 1
ATOM 2783 C C . ARG A 1 162 ? 71.66900 52.77100 -10.59800 1.000 34.14000 162 ARG A C 1
ATOM 2784 O O . ARG A 1 162 ? 71.47800 53.72500 -9.90800 1.000 36.44000 162 ARG A O 1
ATOM 2805 N N . GLY A 1 163 ? 72.72100 52.69100 -11.37300 1.000 29.12000 163 GLY A N 1
ATOM 2806 C CA . GLY A 1 163 ? 73.63900 53.80900 -11.47600 1.000 34.12000 163 GLY A CA 1
ATOM 2807 C C . GLY A 1 163 ? 74.49400 54.06400 -10.26100 1.000 44.88000 163 GLY A C 1
ATOM 2808 O O . GLY A 1 163 ? 74.82000 55.22000 -9.97700 1.000 44.76000 163 GLY A O 1
ATOM 2812 N N . VAL A 1 164 ? 74.85700 53.01800 -9.51400 1.000 32.07000 164 VAL A N 1
ATOM 2813 C CA . VAL A 1 164 ? 75.63600 53.23400 -8.30600 1.000 31.59000 164 VAL A CA 1
ATOM 2814 C C . VAL A 1 164 ? 77.09100 53.49200 -8.66100 1.000 27.46000 164 VAL A C 1
ATOM 2815 O O . VAL A 1 164 ? 77.61700 53.02300 -9.68100 1.000 30.92000 164 VAL A O 1
ATOM 2828 N N . ASP A 1 165 ? 77.74500 54.27100 -7.78600 1.000 27.72000 165 ASP A N 1
ATOM 2829 C CA . ASP A 1 165 ? 79.16100 54.56600 -7.96200 1.000 27.44000 165 ASP A CA 1
ATOM 2830 C C . ASP A 1 165 ? 80.03200 53.48900 -7.33600 1.000 25.00000 165 ASP A C 1
ATOM 2831 O O . ASP A 1 165 ? 81.07600 53.12400 -7.89600 1.000 26.23000 165 ASP A O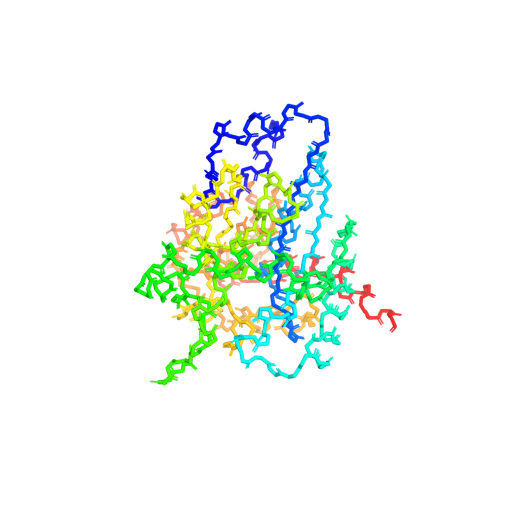 1
ATOM 2840 N N . VAL A 1 166 ? 79.59600 52.94400 -6.19200 1.000 23.09000 166 VAL A N 1
ATOM 2841 C CA . VAL A 1 166 ? 80.35000 51.97000 -5.42200 1.000 22.85000 166 VAL A CA 1
ATOM 2842 C C . VAL A 1 166 ? 79.44300 50.77500 -5.10100 1.000 19.35000 166 VAL A C 1
ATOM 2843 O O . VAL A 1 166 ? 78.31600 50.95600 -4.65000 1.000 23.09000 166 VAL A O 1
ATOM 2856 N N . ALA A 1 167 ? 79.94500 49.57200 -5.33800 1.000 20.08000 167 ALA A N 1
ATOM 2857 C CA . ALA A 1 167 ? 79.28100 48.35300 -4.89300 1.000 22.98000 167 ALA A CA 1
ATOM 2858 C C . ALA A 1 167 ? 80.12300 47.74000 -3.78700 1.000 19.44000 167 ALA A C 1
ATOM 2859 O O . ALA A 1 167 ? 81.36200 47.64300 -3.91300 1.000 20.85000 167 ALA A O 1
ATOM 2866 N N . VAL A 1 168 ? 79.48200 47.34000 -2.70300 1.000 19.63000 168 VAL A N 1
ATOM 2867 C CA . VAL A 1 168 ? 80.14700 46.73400 -1.55600 1.000 20.16000 168 VAL A CA 1
ATOM 2868 C C . VAL A 1 168 ? 79.67100 45.29800 -1.38800 1.000 20.18000 168 VAL A C 1
ATOM 2869 O O . VAL A 1 168 ? 78.49600 45.00000 -1.60300 1.000 21.91000 168 VAL A O 1
ATOM 2882 N N . GLY A 1 169 ? 80.59000 44.41500 -1.02700 1.000 20.70000 169 GLY A N 1
ATOM 2883 C CA . GLY A 1 169 ? 80.21000 43.06300 -0.63900 1.000 19.84000 169 GLY A CA 1
ATOM 2884 C C . GLY A 1 169 ? 81.39600 42.32500 -0.08500 1.000 20.31000 169 GLY A C 1
ATOM 2885 O O . GLY A 1 169 ? 82.49600 42.87200 0.04900 1.000 22.23000 169 GLY A O 1
ATOM 2889 N N . GLY A 1 170 ? 81.14300 41.08200 0.30900 1.000 23.87000 170 GLY A N 1
ATOM 2890 C CA . GLY A 1 170 ? 82.21700 40.24800 0.77500 1.000 21.70000 170 GLY A CA 1
ATOM 2891 C C . GLY A 1 170 ? 83.06800 39.75500 -0.37000 1.000 21.77000 170 GLY A C 1
ATOM 2892 O O . GLY A 1 170 ? 82.69500 39.81200 -1.54500 1.000 22.46000 170 GLY A O 1
ATOM 2896 N N . MET A 1 171 ? 84.24700 39.24000 -0.02400 1.000 22.75000 171 MET A N 1
ATOM 2897 C CA . MET A 1 171 ? 85.12400 38.72300 -1.05700 1.000 24.25000 171 MET A CA 1
ATOM 2898 C C . MET A 1 171 ? 84.47800 37.62700 -1.90500 1.000 21.55000 171 MET A C 1
ATOM 2899 O O . MET A 1 171 ? 84.91200 37.42200 -3.04600 1.000 23.86000 171 MET A O 1
ATOM 2913 N N A GLU A 1 172 ? 83.43100 36.96500 -1.39700 0.500 22.74000 172 GLU A N 1
ATOM 2914 N N B GLU A 1 172 ? 83.45600 36.93600 -1.38500 0.500 22.76000 172 GLU A N 1
ATOM 2915 C CA A GLU A 1 172 ? 82.74900 35.93800 -2.17200 0.500 23.97000 172 GLU A CA 1
ATOM 2916 C CA B GLU A 1 172 ? 82.76300 35.94100 -2.19200 0.500 24.01000 172 GLU A CA 1
ATOM 2917 C C A GLU A 1 172 ? 82.07000 36.50900 -3.41700 0.500 23.74000 172 GLU A C 1
ATOM 2918 C C B GLU A 1 172 ? 82.27300 36.54700 -3.50600 0.500 23.40000 172 GLU A C 1
ATOM 2919 O O A GLU A 1 172 ? 81.67300 35.74200 -4.30000 0.500 23.94000 172 GLU A O 1
ATOM 2920 O O B GLU A 1 172 ? 82.23800 35.86400 -4.53300 0.500 24.62000 172 GLU A O 1
ATOM 2943 N N . GLN A 1 173 ? 81.89800 37.82200 -3.48500 1.000 22.17000 173 GLN A N 1
ATOM 2944 C CA . GLN A 1 173 ? 81.27000 38.49400 -4.60300 1.000 20.28000 173 GLN A CA 1
ATOM 2945 C C . GLN A 1 173 ? 82.27500 38.94700 -5.66100 1.000 19.54000 173 GLN A C 1
ATOM 2946 O O . GLN A 1 173 ? 81.85800 39.48600 -6.69700 1.000 22.47000 173 GLN A O 1
ATOM 2961 N N A ARG A 1 174 ? 83.58100 38.72900 -5.45200 0.850 23.46000 174 ARG A N 1
ATOM 2962 N N B ARG A 1 174 ? 83.56700 38.74200 -5.39800 0.150 23.24000 174 ARG A N 1
ATOM 2963 C CA A ARG A 1 174 ? 84.54900 39.48800 -6.23500 0.850 21.31000 174 ARG A CA 1
ATOM 2964 C CA B ARG A 1 174 ? 84.62900 39.37000 -6.17700 0.150 22.00000 174 ARG A CA 1
ATOM 2965 C C A ARG A 1 174 ? 84.58000 39.05000 -7.69500 0.850 22.24000 174 ARG A C 1
ATOM 2966 C C B ARG A 1 174 ? 84.49900 39.05000 -7.65700 0.150 22.65000 174 ARG A C 1
ATOM 2967 O O A ARG A 1 174 ? 84.80000 39.88800 -8.57600 0.850 23.17000 174 ARG A O 1
ATOM 2968 O O B ARG A 1 174 ? 84.55700 39.94500 -8.50700 0.150 22.92000 174 ARG A O 1
ATOM 3009 N N . LYS A 1 175 ? 84.28600 37.78000 -7.97800 1.000 21.91000 175 LYS A N 1
ATOM 3010 C CA . LYS A 1 175 ? 84.27900 37.34500 -9.37200 1.000 22.26000 175 LYS A CA 1
ATOM 3011 C C . LYS A 1 175 ? 83.07500 37.89700 -10.13300 1.000 22.45000 175 LYS A C 1
ATOM 3012 O O . LYS A 1 175 ? 83.20600 38.30100 -11.30500 1.000 23.74000 175 LYS A O 1
ATOM 3032 N N . ILE A 1 176 ? 81.91000 37.98000 -9.47700 1.000 20.83000 176 ILE A N 1
ATOM 3033 C CA . ILE A 1 176 ? 80.77300 38.65300 -10.11900 1.000 21.76000 176 ILE A CA 1
ATOM 3034 C C . ILE A 1 176 ? 81.09200 40.12400 -10.39100 1.000 21.23000 176 ILE A C 1
ATOM 3035 O O . ILE A 1 176 ? 80.78400 40.65800 -11.46700 1.000 23.12000 176 ILE A O 1
ATOM 3051 N N . HIS A 1 177 ? 81.75700 40.79300 -9.42400 1.000 22.01000 177 HIS A N 1
ATOM 3052 C CA . HIS A 1 177 ? 82.09200 42.19600 -9.59100 1.000 19.51000 177 HIS A CA 1
ATOM 3053 C C . HIS A 1 177 ? 83.11400 42.39700 -10.69800 1.000 21.75000 177 HIS A C 1
ATOM 3054 O O . HIS A 1 177 ? 83.00800 43.35200 -11.46900 1.000 23.58000 177 HIS A O 1
ATOM 3068 N N A MET A 1 178 ? 84.08800 41.51000 -10.81900 0.610 22.95000 178 MET A N 1
ATOM 3069 N N B MET A 1 178 ? 84.12800 41.53100 -10.75800 0.390 23.00000 178 MET A N 1
ATOM 3070 C CA A MET A 1 178 ? 85.05700 41.70000 -11.90000 0.610 25.36000 178 MET A CA 1
ATOM 3071 C CA B MET A 1 178 ? 85.07400 41.57900 -11.87100 0.390 25.50000 178 MET A CA 1
ATOM 3072 C C A MET A 1 178 ? 84.44400 41.39500 -13.26300 0.610 25.56000 178 MET A C 1
ATOM 3073 C C B MET A 1 178 ? 84.33500 41.49400 -13.19700 0.390 25.68000 178 MET A C 1
ATOM 3074 O O A MET A 1 178 ? 84.83700 42.01200 -14.26200 0.610 23.52000 178 MET A O 1
ATOM 3075 O O B MET A 1 178 ? 84.55000 42.30900 -14.10600 0.390 23.50000 178 MET A O 1
ATOM 3102 N N . LEU A 1 179 ? 83.45100 40.50900 -13.31700 1.000 22.20000 179 LEU A N 1
ATOM 3103 C CA . LEU A 1 179 ? 82.66400 40.35700 -14.54500 1.000 25.23000 179 LEU A CA 1
ATOM 3104 C C . LEU A 1 179 ? 81.93600 41.65100 -14.90000 1.000 27.25000 179 LEU A C 1
ATOM 3105 O O . LEU A 1 179 ? 81.94400 42.07500 -16.07000 1.000 26.57000 179 LEU A O 1
ATOM 3122 N N . ALA A 1 180 ? 81.33300 42.31300 -13.90500 1.000 23.00000 180 ALA A N 1
ATOM 3123 C CA . ALA A 1 180 ? 80.64900 43.57700 -14.14200 1.000 25.61000 180 ALA A CA 1
ATOM 3124 C C . ALA A 1 180 ? 81.60500 44.65400 -14.65000 1.000 28.44000 180 ALA A C 1
ATOM 3125 O O . ALA A 1 180 ? 81.24800 45.45800 -15.53000 1.000 29.65000 180 ALA A O 1
ATOM 3132 N N . ARG A 1 181 ? 82.81300 44.71400 -14.09400 1.000 23.21000 181 ARG A N 1
ATOM 3133 C CA . ARG A 1 181 ? 83.77100 45.72500 -14.54800 1.000 24.69000 181 ARG A CA 1
ATOM 3134 C C . ARG A 1 181 ? 84.29600 45.44300 -15.95000 1.000 27.59000 181 ARG A C 1
ATOM 3135 O O . ARG A 1 181 ? 84.71600 46.38600 -16.64700 1.000 30.75000 181 ARG A O 1
ATOM 3156 N N . GLU A 1 182 ? 84.26800 44.19000 -16.38900 1.000 23.92000 182 GLU A N 1
ATOM 3157 C CA . GLU A 1 182 ? 84.60600 43.86500 -17.77500 1.000 28.17000 182 GLU A CA 1
ATOM 3158 C C . GLU A 1 182 ? 83.47600 44.16800 -18.74900 1.000 34.00000 182 GLU A C 1
ATOM 3159 O O . GLU A 1 182 ? 83.73800 44.61700 -19.86000 1.000 31.23000 182 GLU A O 1
ATOM 3171 N N . LEU A 1 183 ? 82.22100 43.93600 -18.37800 1.000 25.29000 183 LEU A N 1
ATOM 3172 C CA . LEU A 1 183 ? 81.13400 43.97700 -19.34200 1.000 29.40000 183 LEU A CA 1
ATOM 3173 C C . LEU A 1 183 ? 80.41200 45.31400 -19.42600 1.000 33.49000 183 LEU A C 1
ATOM 3174 O O . LEU A 1 183 ? 79.77500 45.58700 -20.46300 1.000 36.31000 183 LEU A O 1
ATOM 3190 N N . LEU A 1 184 ? 80.47600 46.12000 -18.39300 1.000 27.51000 184 LEU A N 1
ATOM 3191 C CA . LEU A 1 184 ? 79.66600 47.33300 -18.34100 1.000 29.93000 184 LEU A CA 1
ATOM 3192 C C . LEU A 1 184 ? 80.44800 48.57700 -18.82300 1.000 30.01000 184 LEU A C 1
ATOM 3193 O O . LEU A 1 184 ? 81.59400 48.65500 -18.56100 1.000 32.92000 184 LEU A O 1
ATOM 3209 N N . PRO A 1 185 ? 79.78800 49.56800 -19.41900 1.000 36.79000 185 PRO A N 1
ATOM 3210 C CA . PRO A 1 185 ? 80.47500 50.75100 -19.92200 1.000 43.05000 185 PRO A CA 1
ATOM 3211 C C . PRO A 1 185 ? 81.00700 51.61100 -18.73200 1.000 38.43000 185 PRO A C 1
ATOM 3212 O O . PRO A 1 185 ? 82.08000 52.14400 -18.80600 1.000 50.93000 185 PRO A O 1
ATOM 3223 N N . LYS A 1 186 ? 80.23200 51.81100 -17.68400 1.000 30.87000 186 LYS A N 1
ATOM 3224 C CA . LYS A 1 186 ? 80.71800 52.54200 -16.52400 1.000 32.55000 186 LYS A CA 1
ATOM 3225 C C . LYS A 1 186 ? 81.31200 51.53000 -15.55200 1.000 34.41000 186 LYS A C 1
ATOM 3226 O O . LYS A 1 186 ? 80.64900 50.55300 -15.19100 1.000 36.39000 186 LYS A O 1
ATOM 3245 N N . LYS A 1 187 ? 82.56000 51.75000 -15.15300 1.000 26.46000 187 LYS A N 1
ATOM 3246 C CA . LYS A 1 187 ? 83.22800 50.86900 -14.20400 1.000 27.27000 187 LYS A CA 1
ATOM 3247 C C . LYS A 1 187 ? 82.79500 51.25500 -12.79500 1.000 32.37000 187 LYS A C 1
ATOM 3248 O O . LYS A 1 187 ? 83.00600 52.39600 -12.35800 1.000 29.29000 187 LYS A O 1
ATOM 3267 N N A VAL A 1 188 ? 82.19100 50.30500 -12.09200 0.620 28.00000 188 VAL A N 1
ATOM 3268 N N B VAL A 1 188 ? 82.19600 50.32500 -12.08800 0.380 28.26000 188 VAL A N 1
ATOM 3269 C CA A VAL A 1 188 ? 81.79400 50.51500 -10.70200 0.620 28.55000 188 VAL A CA 1
ATOM 3270 C CA B VAL A 1 188 ? 81.79100 50.56600 -10.70700 0.380 28.49000 188 VAL A CA 1
ATOM 3271 C C A VAL A 1 188 ? 82.97900 50.23500 -9.79200 0.620 24.73000 188 VAL A C 1
ATOM 3272 C C B VAL A 1 188 ? 82.95200 50.23500 -9.78400 0.380 24.80000 188 VAL A C 1
ATOM 3273 O O A VAL A 1 188 ? 83.73800 49.28400 -10.01400 0.620 26.49000 188 VAL A O 1
ATOM 3274 O O B VAL A 1 188 ? 83.66700 49.24600 -9.98800 0.380 26.60000 188 VAL A O 1
ATOM 3299 N N . VAL A 1 189 ? 83.16100 51.08500 -8.77900 1.000 23.43000 189 VAL A N 1
ATOM 3300 C CA . VAL A 1 189 ? 84.15900 50.82500 -7.74900 1.000 23.31000 189 VAL A CA 1
ATOM 3301 C C . VAL A 1 189 ? 83.63900 49.72800 -6.83700 1.000 18.76000 189 VAL A C 1
ATOM 3302 O O . VAL A 1 189 ? 82.50700 49.81200 -6.35000 1.000 25.06000 189 VAL A O 1
ATOM 3316 N N . CYS A 1 190 ? 84.45700 48.70800 -6.60400 1.000 22.57000 190 CYS A N 1
ATOM 3317 C CA . CYS A 1 190 ? 84.06700 47.57200 -5.77500 1.000 22.86000 190 CYS A CA 1
ATOM 3318 C C . CYS A 1 190 ? 84.88600 47.55300 -4.49400 1.000 25.01000 190 CYS A C 1
ATOM 3319 O O . CYS A 1 190 ? 86.11300 47.61000 -4.53600 1.000 25.33000 190 CYS A O 1
ATOM 3327 N N . ILE A 1 191 ? 84.19800 47.44500 -3.35700 1.000 22.28000 191 ILE A N 1
ATOM 3328 C CA . ILE A 1 191 ? 84.84800 47.38000 -2.04600 1.000 20.15000 191 ILE A CA 1
ATOM 3329 C C . ILE A 1 191 ? 84.49800 46.02800 -1.46700 1.000 20.58000 191 ILE A C 1
ATOM 3330 O O . ILE A 1 191 ? 83.30800 45.73000 -1.27900 1.000 24.23000 191 ILE A O 1
ATOM 3346 N N . HIS A 1 192 ? 85.51000 45.21500 -1.19700 1.000 21.64000 192 HIS A N 1
ATOM 3347 C CA . HIS A 1 192 ? 85.30300 43.86700 -0.71000 1.000 20.09000 192 HIS A CA 1
ATOM 3348 C C . HIS A 1 192 ? 85.79100 43.74900 0.72000 1.000 21.57000 192 HIS A C 1
ATOM 3349 O O . HIS A 1 192 ? 86.92500 44.12500 1.03800 1.000 24.51000 192 HIS A O 1
ATOM 3364 N N . ASN A 1 193 ? 84.93800 43.28300 1.55100 1.000 22.58000 193 ASN A N 1
ATOM 3365 C CA . ASN A 1 193 ? 85.16800 43.00300 2.93500 1.000 20.20000 193 ASN A CA 1
ATOM 3366 C C . ASN A 1 193 ? 85.64000 41.57300 3.12400 1.000 21.00000 193 ASN A C 1
ATOM 3367 O O . ASN A 1 193 ? 85.30400 40.68100 2.33700 1.000 23.24000 193 ASN A O 1
ATOM 3378 N N . PRO A 1 194 ? 86.41000 41.33200 4.18300 1.000 20.09000 194 PRO A N 1
ATOM 3379 C CA . PRO A 1 194 ? 86.92500 39.97900 4.41800 1.000 24.36000 194 PRO A CA 1
ATOM 3380 C C . PRO A 1 194 ? 85.79300 39.02300 4.75500 1.000 25.85000 194 PRO A C 1
ATOM 3381 O O . PRO A 1 194 ? 84.74300 39.43100 5.28400 1.000 25.02000 194 PRO A O 1
ATOM 3392 N N . VAL A 1 195 ? 86.03600 37.74300 4.47200 1.000 29.63000 195 VAL A N 1
ATOM 3393 C CA . VAL A 1 195 ? 85.12100 36.66500 4.83700 1.000 27.52000 195 VAL A CA 1
ATOM 3394 C C . VAL A 1 195 ? 85.52400 36.12300 6.20400 1.000 26.03000 195 VAL A C 1
ATOM 3395 O O . VAL A 1 195 ? 86.65700 35.67000 6.39300 1.000 27.53000 195 VAL A O 1
ATOM 3408 N N . LEU A 1 196 ? 84.59800 36.16000 7.14200 1.000 26.75000 196 LEU A N 1
ATOM 3409 C CA . LEU A 1 196 ? 84.87300 35.68700 8.49400 1.000 25.22000 196 LEU A CA 1
ATOM 3410 C C . LEU A 1 196 ? 84.88800 34.17200 8.53300 1.000 26.12000 196 LEU A C 1
ATOM 3411 O O . LEU A 1 196 ? 84.10700 33.50600 7.84100 1.000 29.85000 196 LEU A O 1
ATOM 3427 N N . THR A 1 197 ? 85.75300 33.63400 9.37800 1.000 24.44000 197 THR A N 1
ATOM 3428 C CA . THR A 1 197 ? 85.83500 32.20600 9.56500 1.000 23.96000 197 THR A CA 1
ATOM 3429 C C . THR A 1 197 ? 84.71900 31.76100 10.50500 1.000 25.41000 197 THR A C 1
ATOM 3430 O O . THR A 1 197 ? 84.35300 32.49300 11.44800 1.000 25.48000 197 THR A O 1
ATOM 3441 N N . GLY A 1 198 ? 84.18200 30.56500 10.24700 1.000 24.89000 198 GLY A N 1
ATOM 3442 C CA . GLY A 1 198 ? 83.19900 30.00200 11.13400 1.000 28.08000 198 GLY A CA 1
ATOM 3443 C C . GLY A 1 198 ? 83.78800 29.67800 12.49300 1.000 24.03000 198 GLY A C 1
ATOM 3444 O O . GLY A 1 198 ? 84.98600 29.47100 12.66800 1.000 25.59000 198 GLY A O 1
ATOM 3448 N N . LEU A 1 199 ? 82.89700 29.59200 13.48200 1.000 25.44000 199 LEU A N 1
ATOM 3449 C CA . LEU A 1 199 ? 83.35500 29.41600 14.85300 1.000 24.95000 199 LEU A CA 1
ATOM 3450 C C . LEU A 1 199 ? 84.15000 28.13400 15.04200 1.000 28.84000 199 LEU A C 1
ATOM 3451 O O . LEU A 1 199 ? 85.01500 28.06900 15.92600 1.000 27.32000 199 LEU A O 1
ATOM 3467 N N . ASP A 1 200 ? 83.85600 27.09800 14.26700 1.000 31.07000 200 ASP A N 1
ATOM 3468 C CA . ASP A 1 200 ? 84.57900 25.84600 14.40000 1.000 33.86000 200 ASP A CA 1
ATOM 3469 C C . ASP A 1 200 ? 85.84500 25.82500 13.56800 1.000 36.72000 200 ASP A C 1
ATOM 3470 O O . ASP A 1 200 ? 86.58300 24.83900 13.61700 1.000 36.00000 200 ASP A O 1
ATOM 3479 N N . GLY A 1 201 ? 86.12700 26.89300 12.83400 1.000 31.75000 201 GLY A N 1
ATOM 3480 C CA . GLY A 1 201 ? 87.35900 27.03700 12.09300 1.000 32.48000 201 GLY A CA 1
ATOM 3481 C C . GLY A 1 201 ? 87.43600 26.25600 10.80200 1.000 40.40000 201 GLY A C 1
ATOM 3482 O O . GLY A 1 201 ? 88.46600 26.32200 10.12000 1.000 38.61000 201 GLY A O 1
ATOM 3486 N N . GLU A 1 202 ? 86.41500 25.49800 10.52800 1.000 38.15000 202 GLU A N 1
ATOM 3487 C CA . GLU A 1 202 ? 86.50500 24.60200 9.39300 1.000 48.13000 202 GLU A CA 1
ATOM 3488 C C . GLU A 1 202 ? 86.06800 25.18800 8.04400 1.000 48.25000 202 GLU A C 1
ATOM 3489 O O . GLU A 1 202 ? 86.39400 24.58300 7.01500 1.000 65.00000 202 GLU A O 1
ATOM 3501 N N . GLY A 1 203 ? 85.17600 26.17100 8.02400 1.000 38.47000 203 GLY A N 1
ATOM 3502 C CA . GLY A 1 203 ? 84.81200 26.89400 6.81000 1.000 42.72000 203 GLY A CA 1
ATOM 3503 C C . GLY A 1 203 ? 84.48500 28.39000 7.01100 1.000 39.46000 203 GLY A C 1
ATOM 3504 O O . GLY A 1 203 ? 84.80100 28.83300 8.07200 1.000 40.14000 203 GLY A O 1
ATOM 3508 N N . LYS A 1 204 ? 83.81400 29.02700 6.09700 1.000 31.77000 204 LYS A N 1
ATOM 3509 C CA . LYS A 1 204 ? 83.45000 30.42400 6.27300 1.000 37.05000 204 LYS A CA 1
ATOM 3510 C C . LYS A 1 204 ? 82.15100 30.55400 7.06300 1.000 29.54000 204 LYS A C 1
ATOM 3511 O O . LYS A 1 204 ? 81.35700 29.70200 6.98600 1.000 30.91000 204 LYS A O 1
ATOM 3530 N N . MET A 1 205 ? 82.00000 31.61000 7.84300 1.000 29.69000 205 MET A N 1
ATOM 3531 C CA . MET A 1 205 ? 80.78200 31.85200 8.61200 1.000 28.99000 205 MET A CA 1
ATOM 3532 C C . MET A 1 205 ? 79.60900 32.03200 7.65700 1.000 34.16000 205 MET A C 1
ATOM 3533 O O . MET A 1 205 ? 79.69200 32.79000 6.68400 1.000 35.55000 205 MET A O 1
ATOM 3547 N N . SER A 1 206 ? 78.53000 31.30000 7.92000 1.000 30.56000 206 SER A N 1
ATOM 3548 C CA . SER A 1 206 ? 77.38100 31.27200 7.03400 1.000 36.17000 206 SER A CA 1
ATOM 3549 C C . SER A 1 206 ? 76.09500 31.01900 7.80100 1.000 35.11000 206 SER A C 1
ATOM 3550 O O . SER A 1 206 ? 76.06200 30.23900 8.76500 1.000 30.56000 206 SER A O 1
ATOM 3558 N N . SER A 1 207 ? 75.04200 31.63700 7.33100 1.000 36.61000 207 SER A N 1
ATOM 3559 C CA . SER A 1 207 ? 73.73300 31.43700 7.95400 1.000 36.87000 207 SER A CA 1
ATOM 3560 C C . SER A 1 207 ? 73.26700 29.96000 7.81900 1.000 35.06000 207 SER A C 1
ATOM 3561 O O . SER A 1 207 ? 72.44400 29.49700 8.56000 1.000 39.41000 207 SER A O 1
ATOM 3569 N N . SER A 1 208 ? 73.79100 29.25300 6.84500 1.000 35.64000 208 SER A N 1
ATOM 3570 C CA . SER A 1 208 ? 73.32900 27.88300 6.55200 1.000 34.56000 208 SER A CA 1
ATOM 3571 C C . SER A 1 208 ? 74.27300 26.85600 7.20700 1.000 33.72000 208 SER A C 1
ATOM 3572 O O . SER A 1 208 ? 73.96700 25.70800 7.21600 1.000 28.15000 208 SER A O 1
ATOM 3580 N N . LYS A 1 209 ? 75.41700 27.28900 7.75500 1.000 31.26000 209 LYS A N 1
ATOM 3581 C CA . LYS A 1 209 ? 76.36800 26.33500 8.29600 1.000 23.69000 209 LYS A CA 1
ATOM 3582 C C . LYS A 1 209 ? 76.33300 26.27900 9.82300 1.000 23.33000 209 LYS A C 1
ATOM 3583 O O . LYS A 1 209 ? 77.12700 25.56300 10.40500 1.000 28.47000 209 LYS A O 1
ATOM 3602 N N . GLY A 1 210 ? 75.47200 27.05400 10.47000 1.000 29.04000 210 GLY A N 1
ATOM 3603 C CA . GLY A 1 210 ? 75.34100 26.98500 11.91600 1.000 38.15000 210 GLY A CA 1
ATOM 3604 C C . GLY A 1 210 ? 76.61000 27.29600 12.67700 1.000 33.56000 210 GLY A C 1
ATOM 3605 O O . GLY A 1 210 ? 76.85300 26.70600 13.73200 1.000 33.87000 210 GLY A O 1
ATOM 3609 N N . ASN A 1 211 ? 77.46100 28.17800 12.12500 1.000 24.04000 211 ASN A N 1
ATOM 3610 C CA . ASN A 1 211 ? 78.79700 28.41600 12.66300 1.000 23.73000 211 ASN A CA 1
ATOM 3611 C C . ASN A 1 211 ? 79.01000 29.90400 12.93500 1.000 21.87000 211 ASN A C 1
ATOM 3612 O O . ASN A 1 211 ? 80.13700 30.40200 12.81100 1.000 24.90000 211 ASN A O 1
ATOM 3623 N N . PHE A 1 212 ? 77.92700 30.60200 13.25700 1.000 24.07000 212 PHE A N 1
ATOM 3624 C CA . PHE A 1 212 ? 77.89300 32.06000 13.33400 1.000 23.73000 212 PHE A CA 1
ATOM 3625 C C . PHE A 1 212 ? 77.47700 32.51200 14.73000 1.000 22.37000 212 PHE A C 1
ATOM 3626 O O . PHE A 1 212 ? 76.83400 31.76100 15.48800 1.000 22.22000 212 PHE A O 1
ATOM 3643 N N . ILE A 1 213 ? 77.81000 33.77500 15.04600 1.000 22.36000 213 ILE A N 1
ATOM 3644 C CA . ILE A 1 213 ? 77.18500 34.53800 16.12800 1.000 24.53000 213 ILE A CA 1
ATOM 3645 C C . ILE A 1 213 ? 76.19300 35.50900 15.50800 1.000 23.45000 213 ILE A C 1
ATOM 3646 O O . ILE A 1 213 ? 76.55900 36.27300 14.59600 1.000 23.50000 213 ILE A O 1
ATOM 3662 N N . ALA A 1 214 ? 74.92800 35.40900 15.91700 1.000 20.93000 214 ALA A N 1
ATOM 3663 C CA . ALA A 1 214 ? 73.88800 36.31400 15.44700 1.000 20.85000 214 ALA A CA 1
ATOM 3664 C C . ALA A 1 214 ? 73.91300 37.57700 16.27900 1.000 22.51000 214 ALA A C 1
ATOM 3665 O O . ALA A 1 214 ? 74.20300 37.53800 17.48500 1.000 21.30000 214 ALA A O 1
ATOM 3672 N N . VAL A 1 215 ? 73.59200 38.70700 15.64300 1.000 19.93000 215 VAL A N 1
ATOM 3673 C CA . VAL A 1 215 ? 73.65800 39.97000 16.37000 1.000 22.55000 215 VAL A CA 1
ATOM 3674 C C . VAL A 1 215 ? 72.67900 40.03300 17.54000 1.000 26.02000 215 VAL A C 1
ATOM 3675 O O . VAL A 1 215 ? 72.88900 40.83400 18.46200 1.000 23.84000 215 VAL A O 1
ATOM 3688 N N . ASP A 1 216 ? 71.60500 39.22200 17.53200 1.000 21.63000 216 ASP A N 1
ATOM 3689 C CA . ASP A 1 216 ? 70.60500 39.21700 18.58800 1.000 23.56000 216 ASP A CA 1
ATOM 3690 C C . ASP A 1 216 ? 70.73600 37.98400 19.48300 1.000 25.60000 216 ASP A C 1
ATOM 3691 O O . ASP A 1 216 ? 69.81300 37.70100 20.27700 1.000 24.74000 216 ASP A O 1
ATOM 3700 N N . ASP A 1 217 ? 71.88700 37.29600 19.42100 1.000 20.76000 217 ASP A N 1
ATOM 3701 C CA . ASP A 1 217 ? 72.14300 36.15800 20.30100 1.000 22.01000 217 ASP A CA 1
ATOM 3702 C C . ASP A 1 217 ? 72.17400 36.65400 21.74700 1.000 22.67000 217 ASP A C 1
ATOM 3703 O O . ASP A 1 217 ? 72.58300 37.78600 22.02800 1.000 22.34000 217 ASP A O 1
ATOM 3712 N N . SER A 1 218 ? 71.66800 35.84800 22.66100 1.000 21.97000 218 SER A N 1
ATOM 3713 C CA . SER A 1 218 ? 71.71600 36.20000 24.07200 1.000 21.69000 218 SER A CA 1
ATOM 3714 C C . SER A 1 218 ? 73.15100 36.20500 24.55100 1.000 21.13000 218 SER A C 1
ATOM 3715 O O . SER A 1 218 ? 74.02700 35.54100 23.96900 1.000 22.60000 218 SER A O 1
ATOM 3723 N N . PRO A 1 219 ? 73.41600 36.94700 25.63400 1.000 22.26000 219 PRO A N 1
ATOM 3724 C CA . PRO A 1 219 ? 74.75900 36.90000 26.22300 1.000 20.86000 219 PRO A CA 1
ATOM 3725 C C . PRO A 1 219 ? 75.20700 35.49200 26.56400 1.000 24.63000 219 PRO A C 1
ATOM 3726 O O . PRO A 1 219 ? 76.35500 35.14500 26.25500 1.000 22.71000 219 PRO A O 1
ATOM 3737 N N . GLU A 1 220 ? 74.32100 34.68900 27.10700 1.000 23.55000 220 GLU A N 1
ATOM 3738 C CA . GLU A 1 220 ? 74.74900 33.34200 27.46100 1.000 25.66000 220 GLU A CA 1
ATOM 3739 C C . GLU A 1 220 ? 75.12000 32.54200 26.18100 1.000 28.73000 220 GLU A C 1
ATOM 3740 O O . GLU A 1 220 ? 75.90800 31.63000 26.21000 1.000 23.91000 220 GLU A O 1
ATOM 3752 N N A GLU A 1 221 ? 74.32600 32.74200 25.14100 0.600 25.61000 221 GLU A N 1
ATOM 3753 N N B GLU A 1 221 ? 74.34400 32.73600 25.12800 0.400 25.59000 221 GLU A N 1
ATOM 3754 C CA A GLU A 1 221 ? 74.58000 32.07200 23.86500 0.600 24.00000 221 GLU A CA 1
ATOM 3755 C CA B GLU A 1 221 ? 74.65600 31.99700 23.90600 0.400 23.82000 221 GLU A CA 1
ATOM 3756 C C A GLU A 1 221 ? 75.91600 32.49200 23.26600 0.600 21.28000 221 GLU A C 1
ATOM 3757 C C B GLU A 1 221 ? 75.96900 32.47600 23.29100 0.400 21.42000 221 GLU A C 1
ATOM 3758 O O A GLU A 1 221 ? 76.69200 31.64600 22.80700 0.600 22.42000 221 GLU A O 1
ATOM 3759 O O B GLU A 1 221 ? 76.76400 31.66300 22.80800 0.400 22.33000 221 GLU A O 1
ATOM 3782 N N . ILE A 1 222 ? 76.22500 33.79000 23.31800 1.000 22.07000 222 ILE A N 1
ATOM 3783 C CA . ILE A 1 222 ? 77.51400 34.28300 22.83300 1.000 20.71000 222 ILE A CA 1
ATOM 3784 C C . ILE A 1 222 ? 78.65700 33.68100 23.63300 1.000 22.40000 222 ILE A C 1
ATOM 3785 O O . ILE A 1 222 ? 79.64600 33.22900 23.06100 1.000 23.65000 222 ILE A O 1
ATOM 3802 N N . ARG A 1 223 ? 78.53000 33.62300 24.97700 1.000 24.99000 223 ARG A N 1
ATOM 3803 C CA . ARG A 1 223 ? 79.59700 33.03000 25.77600 1.000 24.29000 223 ARG A CA 1
ATOM 3804 C C . ARG A 1 223 ? 79.81000 31.56700 25.41800 1.000 19.97000 223 ARG A C 1
ATOM 3805 O O . ARG A 1 223 ? 80.95300 31.10700 25.28500 1.000 24.77000 223 ARG A O 1
ATOM 3826 N N . ALA A 1 224 ? 78.71800 30.80900 25.24300 1.000 23.80000 224 ALA A N 1
ATOM 3827 C CA . ALA A 1 224 ? 78.86300 29.39700 24.93500 1.000 23.46000 224 ALA A CA 1
ATOM 3828 C C . ALA A 1 224 ? 79.46700 29.17900 23.55700 1.000 26.79000 224 ALA A C 1
ATOM 3829 O O . ALA A 1 224 ? 80.29800 28.28600 23.36500 1.000 25.69000 224 ALA A O 1
ATOM 3836 N N . LYS A 1 225 ? 79.05400 29.99000 22.57900 1.000 23.21000 225 LYS A N 1
ATOM 3837 C CA . LYS A 1 225 ? 79.57900 29.80800 21.23500 1.000 24.62000 225 LYS A CA 1
ATOM 3838 C C . LYS A 1 225 ? 81.08300 30.09000 21.19000 1.000 22.27000 225 LYS A C 1
ATOM 3839 O O . LYS A 1 225 ? 81.84700 29.36600 20.53400 1.000 26.58000 225 LYS A O 1
ATOM 3858 N N . ILE A 1 226 ? 81.52200 31.13600 21.88500 1.000 23.26000 226 ILE A N 1
ATOM 3859 C CA . ILE A 1 226 ? 82.93900 31.48700 21.88900 1.000 24.81000 226 ILE A CA 1
ATOM 3860 C C . ILE A 1 226 ? 83.74300 30.48300 22.71200 1.000 25.00000 226 ILE A C 1
ATOM 3861 O O . ILE A 1 226 ? 84.85800 30.10900 22.32800 1.000 26.61000 226 ILE A O 1
ATOM 3877 N N . LYS A 1 227 ? 83.19100 30.02000 23.83000 1.000 26.52000 227 LYS A N 1
ATOM 3878 C CA . LYS A 1 227 ? 83.88400 29.01400 24.63700 1.000 25.58000 227 LYS A CA 1
ATOM 3879 C C . LYS A 1 227 ? 84.26600 27.78900 23.80300 1.000 29.34000 227 LYS A C 1
ATOM 3880 O O . LYS A 1 227 ? 85.37500 27.26200 23.94100 1.000 31.41000 227 LYS A O 1
ATOM 3899 N N . LYS A 1 228 ? 83.35900 27.33500 22.91300 1.000 28.54000 228 LYS A N 1
ATOM 3900 C CA . LYS A 1 228 ? 83.54800 26.14300 22.09200 1.000 28.03000 228 LYS A CA 1
ATOM 3901 C C . LYS A 1 228 ? 84.35400 26.40200 20.81400 1.000 29.70000 228 LYS A C 1
ATOM 3902 O O . LYS A 1 228 ? 84.68600 25.45600 20.09300 1.000 30.82000 228 LYS A O 1
ATOM 3921 N N . ALA A 1 229 ? 84.64600 27.65700 20.50500 1.000 28.80000 229 ALA A N 1
ATOM 3922 C CA . ALA A 1 229 ? 85.20500 27.99600 19.20400 1.000 29.05000 229 ALA A CA 1
ATOM 3923 C C . ALA A 1 229 ? 86.65300 27.54800 19.04100 1.000 29.93000 229 ALA A C 1
ATOM 3924 O O . ALA A 1 229 ? 87.43200 27.49800 19.98600 1.000 30.47000 229 ALA A O 1
ATOM 3931 N N . TYR A 1 230 ? 87.00600 27.24000 17.80200 1.000 31.22000 230 TYR A N 1
ATOM 3932 C CA . TYR A 1 230 ? 88.40100 27.06400 17.41300 1.000 35.68000 230 TYR A CA 1
ATOM 3933 C C . TYR A 1 230 ? 89.22500 28.28800 17.77000 1.000 36.43000 230 TYR A C 1
ATOM 3934 O O . TYR A 1 230 ? 88.89300 29.40600 17.37300 1.000 29.91000 230 TYR A O 1
ATOM 3952 N N . CYS A 1 231 ? 90.32500 28.06600 18.48200 1.000 34.29000 231 CYS A N 1
ATOM 3953 C CA . CYS A 1 231 ? 91.17100 29.18500 18.88500 1.000 31.25000 231 CYS A CA 1
ATOM 3954 C C . CYS A 1 231 ? 92.51200 28.66300 19.37200 1.000 34.13000 231 CYS A C 1
ATOM 3955 O O . CYS A 1 231 ? 92.79500 28.68000 20.56900 1.000 35.14000 231 CYS A O 1
ATOM 3963 N N . PRO A 1 232 ? 93.36300 28.20900 18.46300 1.000 34.32000 232 PRO A N 1
ATOM 3964 C CA . PRO A 1 232 ? 94.61500 27.57300 18.89300 1.000 44.13000 232 PRO A CA 1
ATO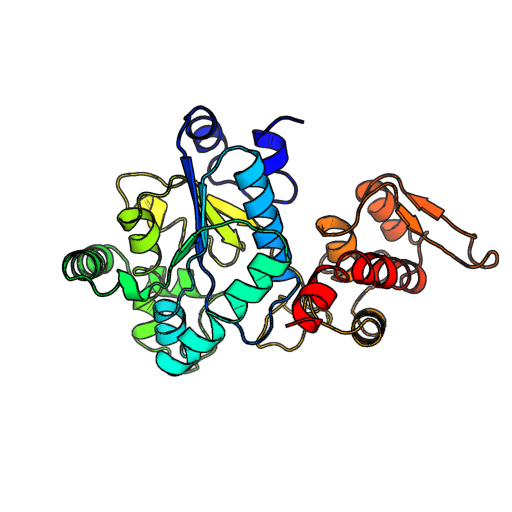M 3965 C C . PRO A 1 232 ? 95.60600 28.60900 19.38300 1.000 34.07000 232 PRO A C 1
ATOM 3966 O O . PRO A 1 232 ? 95.69800 29.71500 18.84400 1.000 39.79000 232 PRO A O 1
ATOM 3977 N N . ALA A 1 233 ? 96.35000 28.24000 20.42500 1.000 40.63000 233 ALA A N 1
ATOM 3978 C CA . ALA A 1 233 ? 97.33100 29.15300 20.98600 1.000 36.08000 233 ALA A CA 1
ATOM 3979 C C . ALA A 1 233 ? 98.35800 29.53200 19.93400 1.000 32.50000 233 ALA A C 1
ATOM 3980 O O . ALA A 1 233 ? 98.87700 28.67600 19.21000 1.000 42.64000 233 ALA A O 1
ATOM 3987 N N . GLY A 1 234 ? 98.64900 30.83000 19.84400 1.000 42.62000 234 GLY A N 1
ATOM 3988 C CA . GLY A 1 234 ? 99.63100 31.32300 18.91100 1.000 40.35000 234 GLY A CA 1
ATOM 3989 C C . GLY A 1 234 ? 99.19200 31.36000 17.46500 1.000 44.07000 234 GLY A C 1
ATOM 3990 O O . GLY A 1 234 ? 99.92400 31.90900 16.63100 1.000 51.48000 234 GLY A O 1
ATOM 3994 N N . VAL A 1 235 ? 98.02800 30.80500 17.13400 1.000 39.58000 235 VAL A N 1
ATOM 3995 C CA . VAL A 1 235 ? 97.56300 30.72300 15.75000 1.000 36.10000 235 VAL A CA 1
ATOM 3996 C C . VAL A 1 235 ? 96.58800 31.86300 15.50700 1.000 38.01000 235 VAL A C 1
ATOM 3997 O O . VAL A 1 235 ? 95.55200 31.96400 16.17400 1.000 35.53000 235 VAL A O 1
ATOM 4010 N N . VAL A 1 236 ? 96.92500 32.74200 14.57300 1.000 37.45000 236 VAL A N 1
ATOM 4011 C CA . VAL A 1 236 ? 96.03100 33.80700 14.17100 1.000 37.33000 236 VAL A CA 1
ATOM 4012 C C . VAL A 1 236 ? 95.28900 33.50200 12.88300 1.000 38.16000 236 VAL A C 1
ATOM 4013 O O . VAL A 1 236 ? 94.11800 33.84400 12.74600 1.000 41.29000 236 VAL A O 1
ATOM 4026 N N . GLU A 1 237 ? 95.94500 32.81300 11.99100 1.000 42.34000 237 GLU A N 1
ATOM 4027 C CA . GLU A 1 237 ? 95.35400 32.54400 10.67200 1.000 43.19000 237 GLU A CA 1
ATOM 4028 C C . GLU A 1 237 ? 94.13200 31.63500 10.82100 1.000 41.14000 237 GLU A C 1
ATOM 4029 O O . GLU A 1 237 ? 94.25300 30.57400 11.31000 1.000 41.07000 237 GLU A O 1
ATOM 4041 N N . GLY A 1 238 ? 92.97800 32.07000 10.37300 1.000 34.64000 238 GLY A N 1
ATOM 4042 C CA . GLY A 1 238 ? 91.82500 31.19600 10.45600 1.000 30.27000 238 GLY A CA 1
ATOM 4043 C C . GLY A 1 238 ? 91.27300 31.06200 11.84800 1.000 32.11000 238 GLY A C 1
ATOM 4044 O O . GLY A 1 238 ? 90.53700 30.10700 12.13200 1.000 29.93000 238 GLY A O 1
ATOM 4048 N N . ASN A 1 239 ? 91.62300 31.98500 12.73000 1.000 30.81000 239 ASN A N 1
ATOM 4049 C CA . ASN A 1 239 ? 91.18800 31.93700 14.11800 1.000 30.91000 239 ASN A CA 1
ATOM 4050 C C . ASN A 1 239 ? 90.00200 32.88200 14.26500 1.000 28.03000 239 ASN A C 1
ATOM 4051 O O . ASN A 1 239 ? 90.18900 34.11700 14.22700 1.000 27.73000 239 ASN A O 1
ATOM 4062 N N . PRO A 1 240 ? 88.77400 32.36000 14.41900 1.000 25.36000 240 PRO A N 1
ATOM 4063 C CA . PRO A 1 240 ? 87.59700 33.24200 14.43800 1.000 26.35000 240 PRO A CA 1
ATOM 4064 C C . PRO A 1 240 ? 87.59000 34.21100 15.58300 1.000 26.14000 240 PRO A C 1
ATOM 4065 O O . PRO A 1 240 ? 86.99300 35.29700 15.47700 1.000 23.69000 240 PRO A O 1
ATOM 4076 N N . ILE A 1 241 ? 88.19500 33.83200 16.72300 1.000 25.69000 241 ILE A N 1
ATOM 4077 C CA . ILE A 1 241 ? 88.18400 34.69800 17.88700 1.000 25.13000 241 ILE A CA 1
ATOM 4078 C C . ILE A 1 241 ? 89.09100 35.90800 17.67000 1.000 23.03000 241 ILE A C 1
ATOM 4079 O O . ILE A 1 241 ? 88.74400 37.03500 18.05500 1.000 25.32000 241 ILE A O 1
ATOM 4095 N N . MET A 1 242 ? 90.24400 35.70100 17.03200 1.000 24.52000 242 MET A N 1
ATOM 4096 C CA . MET A 1 242 ? 91.09400 36.83600 16.70000 1.000 24.00000 242 MET A CA 1
ATOM 4097 C C . MET A 1 242 ? 90.46300 37.70800 15.61400 1.000 25.15000 242 MET A C 1
ATOM 4098 O O . MET A 1 242 ? 90.58300 38.92900 15.66800 1.000 26.54000 242 MET A O 1
ATOM 4112 N N . GLU A 1 243 ? 89.72400 37.11900 14.67300 1.000 27.07000 243 GLU A N 1
ATOM 4113 C CA . GLU A 1 243 ? 89.03300 37.94700 13.69000 1.000 25.76000 243 GLU A CA 1
ATOM 4114 C C . GLU A 1 243 ? 88.02100 38.85800 14.36300 1.000 24.91000 243 GLU A C 1
ATOM 4115 O O . GLU A 1 243 ? 87.90500 40.03900 14.01800 1.000 25.73000 243 GLU A O 1
ATOM 4127 N N . ILE A 1 244 ? 87.26300 38.33100 15.32700 1.000 24.21000 244 ILE A N 1
ATOM 4128 C CA . ILE A 1 244 ? 86.30000 39.17200 16.02300 1.000 22.58000 244 ILE A CA 1
ATOM 4129 C C . ILE A 1 244 ? 87.02000 40.31100 16.72500 1.000 28.40000 244 ILE A C 1
ATOM 4130 O O . ILE A 1 244 ? 86.55100 41.45200 16.72300 1.000 23.29000 244 ILE A O 1
ATOM 4146 N N . ALA A 1 245 ? 88.14600 40.01500 17.37900 1.000 27.20000 245 ALA A N 1
ATOM 4147 C CA . ALA A 1 245 ? 88.87500 41.08200 18.04700 1.000 26.69000 245 ALA A CA 1
ATOM 4148 C C . ALA A 1 245 ? 89.35200 42.13900 17.05200 1.000 25.61000 245 ALA A C 1
ATOM 4149 O O . ALA A 1 245 ? 89.37700 43.33100 17.37300 1.000 29.83000 245 ALA A O 1
ATOM 4156 N N . LYS A 1 246 ? 89.74500 41.71800 15.85400 1.000 24.71000 246 LYS A N 1
ATOM 4157 C CA . LYS A 1 246 ? 90.25100 42.66400 14.86000 1.000 24.58000 246 LYS A CA 1
ATOM 4158 C C . LYS A 1 246 ? 89.14300 43.54700 14.30300 1.000 29.39000 246 LYS A C 1
ATOM 4159 O O . LYS A 1 246 ? 89.31000 44.76200 14.17100 1.000 28.85000 246 LYS A O 1
ATOM 4178 N N . TYR A 1 247 ? 87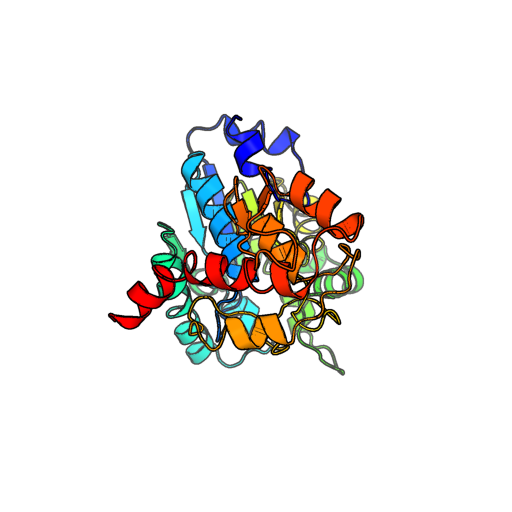.98800 42.96500 13.97400 1.000 25.11000 247 TYR A N 1
ATOM 4179 C CA . TYR A 1 247 ? 86.98100 43.69100 13.19900 1.000 25.24000 247 TYR A CA 1
ATOM 4180 C C . TYR A 1 247 ? 85.88100 44.33400 14.01900 1.000 25.86000 247 TYR A C 1
ATOM 4181 O O . TYR A 1 247 ? 85.19000 45.20900 13.49700 1.000 27.02000 247 TYR A O 1
ATOM 4199 N N . PHE A 1 248 ? 85.70400 43.96400 15.29600 1.000 25.05000 248 PHE A N 1
ATOM 4200 C CA . PHE A 1 248 ? 84.57400 44.46900 16.05300 1.000 24.37000 248 PHE A CA 1
ATOM 4201 C C . PHE A 1 248 ? 84.94600 45.19500 17.32400 1.000 27.28000 248 PHE A C 1
ATOM 4202 O O . PHE A 1 248 ? 84.17900 46.04600 17.75900 1.000 28.14000 248 PHE A O 1
ATOM 4219 N N . LEU A 1 249 ? 86.09900 44.92900 17.89600 1.000 26.45000 249 LEU A N 1
ATOM 4220 C CA . LEU A 1 249 ? 86.40100 45.44200 19.22400 1.000 29.35000 249 LEU A CA 1
ATOM 4221 C C . LEU A 1 249 ? 87.03900 46.82100 19.13300 1.000 31.27000 249 LEU A C 1
ATOM 4222 O O . LEU A 1 249 ? 87.74100 47.14400 18.16800 1.000 30.45000 249 LEU A O 1
ATOM 4238 N N . GLU A 1 250 ? 86.77400 47.62800 20.16600 1.000 33.82000 250 GLU A N 1
ATOM 4239 C CA . GLU A 1 250 ? 87.34000 48.95700 20.32000 1.000 46.96000 250 GLU A CA 1
ATOM 4240 C C . GLU A 1 250 ? 88.63000 48.84700 21.12600 1.000 44.07000 250 GLU A C 1
ATOM 4241 O O . GLU A 1 250 ? 88.72300 48.04100 22.05700 1.000 38.13000 250 GLU A O 1
ATOM 4253 N N . TYR A 1 251 ? 89.63900 49.62900 20.72600 1.000 37.55000 251 TYR A N 1
ATOM 4254 C CA . TYR A 1 251 ? 90.94000 49.70800 21.38200 1.000 37.19000 251 TYR A CA 1
ATOM 4255 C C . TYR A 1 251 ? 91.20500 51.13900 21.83700 1.000 53.81000 251 TYR A C 1
ATOM 4256 O O . TYR A 1 251 ? 90.66800 52.08000 21.24700 1.000 54.51000 251 TYR A O 1
ATOM 4274 N N . PRO A 1 252 ? 92.00700 51.34000 22.90000 1.000 52.93000 252 PRO A N 1
ATOM 4275 C CA . PRO A 1 252 ? 92.68800 50.32800 23.72000 1.000 47.47000 252 PRO A CA 1
ATOM 4276 C C . PRO A 1 252 ? 91.72000 49.41000 24.43000 1.000 39.08000 252 PRO A C 1
ATOM 4277 O O . PRO A 1 252 ? 90.62700 49.82400 24.80900 1.000 40.49000 252 PRO A O 1
ATOM 4288 N N . LEU A 1 253 ? 92.13600 48.16200 24.59000 1.000 41.74000 253 LEU A N 1
ATOM 4289 C CA . LEU A 1 253 ? 91.30600 47.09900 25.12900 1.000 44.99000 253 LEU A CA 1
ATOM 4290 C C . LEU A 1 253 ? 91.94700 46.57700 26.40400 1.000 42.62000 253 LEU A C 1
ATOM 4291 O O . LEU A 1 253 ? 93.13900 46.25700 26.41300 1.000 46.39000 253 LEU A O 1
ATOM 4307 N N . THR A 1 254 ? 91.16300 46.48700 27.46700 1.000 43.91000 254 THR A N 1
ATOM 4308 C CA . THR A 1 254 ? 91.63800 45.90900 28.71700 1.000 47.63000 254 THR A CA 1
ATOM 4309 C C . THR A 1 254 ? 91.12700 44.48000 28.83000 1.000 49.90000 254 THR A C 1
ATOM 4310 O O . THR A 1 254 ? 89.91500 44.25300 28.92000 1.000 44.93000 254 THR A O 1
ATOM 4321 N N . ILE A 1 255 ? 92.05500 43.52900 28.82900 1.000 37.54000 255 ILE A N 1
ATOM 4322 C CA . ILE A 1 255 ? 91.75000 42.11300 28.99100 1.000 30.61000 255 ILE A CA 1
ATOM 4323 C C . ILE A 1 255 ? 91.87100 41.76100 30.46900 1.000 42.23000 255 ILE A C 1
ATOM 4324 O O . ILE A 1 255 ? 92.97000 41.74700 31.01700 1.000 42.53000 255 ILE A O 1
ATOM 4340 N N . LYS A 1 256 ? 90.75500 41.45600 31.11300 1.000 34.66000 256 LYS A N 1
ATOM 4341 C CA . LYS A 1 256 ? 90.78900 41.08400 32.52600 1.000 30.90000 256 LYS A CA 1
ATOM 4342 C C . LYS A 1 256 ? 91.31300 39.66000 32.65500 1.000 42.75000 256 LYS A C 1
ATOM 4343 O O . LYS A 1 256 ? 90.88000 38.75600 31.93400 1.000 34.56000 256 LYS A O 1
ATOM 4362 N N . ARG A 1 257 ? 92.25400 39.47000 33.56800 1.000 41.14000 257 ARG A N 1
ATOM 4363 C CA . ARG A 1 257 ? 92.75600 38.15000 33.90300 1.000 34.29000 257 ARG A CA 1
ATOM 4364 C C . ARG A 1 257 ? 92.94000 38.05700 35.40300 1.000 35.64000 257 ARG A C 1
ATOM 4365 O O . ARG A 1 257 ? 93.28600 39.05400 36.04400 1.000 34.80000 257 ARG A O 1
ATOM 4386 N N . PRO A 1 258 ? 92.75100 36.87700 35.98900 1.000 33.25000 258 PRO A N 1
ATOM 4387 C CA . PRO A 1 258 ? 93.17400 36.67300 37.38200 1.000 34.86000 258 PRO A CA 1
ATOM 4388 C C . PRO A 1 258 ? 94.63200 37.06700 37.58500 1.000 38.70000 258 PRO A C 1
ATOM 4389 O O . PRO A 1 258 ? 95.46300 36.93200 36.68900 1.000 33.31000 258 PRO A O 1
ATOM 4400 N N . GLU A 1 259 ? 94.95000 37.52300 38.80500 1.000 36.03000 259 GLU A N 1
ATOM 4401 C CA . GLU A 1 259 ? 96.33400 37.86400 39.11700 1.000 42.45000 259 GLU A CA 1
ATOM 4402 C C . GLU A 1 259 ? 97.25200 36.65400 38.95800 1.000 24.69000 259 GLU A C 1
ATOM 4403 O O . GLU A 1 259 ? 98.39800 36.80000 38.52300 1.000 37.83000 259 GLU A O 1
ATOM 4415 N N . LYS A 1 260 ? 96.75700 35.46300 39.26600 1.000 29.23000 260 LYS A N 1
ATOM 4416 C CA . LYS A 1 260 ? 97.61200 34.28900 39.16400 1.000 32.46000 260 LYS A CA 1
ATOM 4417 C C . LYS A 1 260 ? 97.95400 33.95600 37.72100 1.000 46.48000 260 LYS A C 1
ATOM 4418 O O . LYS A 1 260 ? 98.81200 33.10300 37.49400 1.000 32.65000 260 LYS A O 1
ATOM 4437 N N . PHE A 1 261 ? 97.30800 34.60200 36.74700 1.000 36.77000 261 PHE A N 1
ATOM 4438 C CA . PHE A 1 261 ? 97.62600 34.37500 35.34500 1.000 31.25000 261 PHE A CA 1
ATOM 4439 C C . PHE A 1 261 ? 98.20100 35.61500 34.67100 1.000 38.97000 261 PHE A C 1
ATOM 4440 O O . PHE A 1 261 ? 98.22900 35.68000 33.44300 1.000 39.78000 261 PHE A O 1
ATOM 4457 N N . GLY A 1 262 ? 98.65200 36.59600 35.45000 1.000 37.03000 262 GLY A N 1
ATOM 4458 C CA . GLY A 1 262 ? 99.21900 37.82300 34.91500 1.000 39.33000 262 GLY A CA 1
ATOM 4459 C C . GLY A 1 262 ? 98.44300 39.07700 35.24500 1.000 33.75000 262 GLY A C 1
ATOM 4460 O O . GLY A 1 262 ? 98.96800 40.18000 35.03800 1.000 43.83000 262 GLY A O 1
ATOM 4464 N N . GLY A 1 263 ? 97.22100 38.97000 35.77300 1.000 31.48000 263 GLY A N 1
ATOM 4465 C CA . GLY A 1 263 ? 96.40000 40.13200 36.04400 1.000 39.73000 263 GLY A CA 1
ATOM 4466 C C . GLY A 1 263 ? 95.92000 40.83300 34.78000 1.000 46.26000 263 GLY A C 1
ATOM 4467 O O . GLY A 1 263 ? 96.33000 40.46800 33.67300 1.000 37.26000 263 GLY A O 1
ATOM 4471 N N . ASP A 1 264 ? 95.06700 41.84900 34.95500 1.000 49.70000 264 ASP A N 1
ATOM 4472 C CA . ASP A 1 264 ? 94.49600 42.58500 33.83300 1.000 46.70000 264 ASP A CA 1
ATOM 4473 C C . ASP A 1 264 ? 95.59200 43.08300 32.90400 1.000 43.06000 264 ASP A C 1
ATOM 4474 O O . ASP A 1 264 ? 96.67200 43.50000 33.33800 1.000 43.93000 264 ASP A O 1
ATOM 4483 N N . LEU A 1 265 ? 95.29500 43.05200 31.60800 1.000 43.75000 265 LEU A N 1
ATOM 4484 C CA . LEU A 1 265 ? 96.24600 43.40200 30.56400 1.000 37.77000 265 LEU A CA 1
ATOM 4485 C C . LEU A 1 265 ? 95.59100 44.39400 29.61800 1.000 46.66000 265 LEU A C 1
ATOM 4486 O O . LEU A 1 265 ? 94.45100 44.18200 29.19700 1.000 48.49000 265 LEU A O 1
ATOM 4502 N N . THR A 1 266 ? 96.29500 45.47100 29.29100 1.000 43.17000 266 THR A N 1
ATOM 4503 C CA . THR A 1 266 ? 95.76500 46.49100 28.39500 1.000 49.09000 266 THR A CA 1
ATOM 4504 C C . THR A 1 266 ? 96.55500 46.50400 27.09900 1.000 47.48000 266 THR A C 1
ATOM 4505 O O . THR A 1 266 ? 97.78300 46.63700 27.11600 1.000 52.98000 266 THR A O 1
ATOM 4516 N N . VAL A 1 267 ? 95.84700 46.37800 25.97500 1.000 50.83000 267 VAL A N 1
ATOM 4517 C CA . VAL A 1 267 ? 96.44900 46.38900 24.65100 1.000 39.08000 267 VAL A CA 1
ATOM 4518 C C . VAL A 1 267 ? 95.90200 47.59600 23.89500 1.000 39.90000 267 VAL A C 1
ATOM 4519 O O . VAL A 1 267 ? 94.68800 47.83400 23.88600 1.000 39.61000 267 VAL A O 1
ATOM 4532 N N . ASN A 1 268 ? 96.79000 48.35600 23.26800 1.000 40.13000 268 ASN A N 1
ATOM 4533 C CA . ASN A 1 268 ? 96.37300 49.60200 22.64000 1.000 61.30000 268 ASN A CA 1
ATOM 4534 C C . ASN A 1 268 ? 95.90900 49.43100 21.20600 1.000 44.96000 268 ASN A C 1
ATOM 4535 O O . ASN A 1 268 ? 95.31300 50.36100 20.65500 1.000 49.95000 268 ASN A O 1
ATOM 4546 N N . SER A 1 269 ? 96.19000 48.28900 20.58400 1.000 46.92000 269 SER A N 1
ATOM 4547 C CA . SER A 1 269 ? 95.80100 48.07000 19.20400 1.000 39.89000 269 SER A CA 1
ATOM 4548 C C . SER A 1 269 ? 95.59100 46.58100 18.96600 1.000 48.93000 269 SER A C 1
ATOM 4549 O O . SER A 1 269 ? 96.06400 45.73300 19.72800 1.000 36.82000 269 SER A O 1
ATOM 4557 N N . TYR A 1 270 ? 94.86200 46.27000 17.89100 1.000 30.86000 270 TYR A N 1
ATOM 4558 C CA . TYR A 1 270 ? 94.74900 44.87700 17.49400 1.000 31.30000 270 TYR A CA 1
ATOM 4559 C C . TYR A 1 270 ? 96.12600 44.28700 17.20100 1.000 36.95000 270 TYR A C 1
ATOM 4560 O O . TYR A 1 270 ? 96.39000 43.11100 17.48700 1.000 35.78000 270 TYR A O 1
ATOM 4578 N N . GLU A 1 271 ? 97.02500 45.08100 16.61600 1.000 40.30000 271 GLU A N 1
ATOM 4579 C CA . GLU A 1 271 ? 98.34000 44.54700 16.27100 1.000 35.38000 271 GLU A CA 1
ATOM 4580 C C . GLU A 1 271 ? 99.10900 44.14700 17.53200 1.000 35.39000 271 GLU A C 1
ATOM 4581 O O . GLU A 1 271 ? 99.83700 43.14300 17.53300 1.000 39.88000 271 GLU A O 1
ATOM 4593 N N . GLU A 1 272 ? 98.94400 44.90300 18.62000 1.000 36.14000 272 GLU A N 1
ATOM 4594 C CA . GLU A 1 272 ? 99.55500 44.50600 19.88500 1.000 38.49000 272 GLU A CA 1
ATOM 4595 C C . GLU A 1 272 ? 98.98500 43.18200 20.37000 1.000 46.80000 272 GLU A C 1
ATOM 4596 O O . GLU A 1 272 ? 99.72300 42.28300 20.79400 1.000 41.93000 272 GLU A O 1
ATOM 4608 N N . LEU A 1 273 ? 97.65400 43.07500 20.37200 1.000 43.19000 273 LEU A N 1
ATOM 4609 C CA . LEU A 1 273 ? 97.00100 41.82000 20.72000 1.000 39.70000 273 LEU A CA 1
ATOM 4610 C C . LEU A 1 273 ? 97.58700 40.68000 19.90600 1.000 31.68000 273 LEU A C 1
ATOM 4611 O O . LEU A 1 273 ? 97.89600 39.61100 20.43400 1.000 37.07000 273 LEU A O 1
ATOM 4627 N N . GLU A 1 274 ? 97.74000 40.90200 18.60300 1.000 35.04000 274 GLU A N 1
ATOM 4628 C CA . GLU A 1 274 ? 98.25400 39.86800 17.71900 1.000 38.64000 274 GLU A CA 1
ATOM 4629 C C . GLU A 1 274 ? 99.65400 39.43300 18.13800 1.000 35.43000 274 GLU A C 1
ATOM 4630 O O . GLU A 1 274 ? 99.96600 38.23300 18.14700 1.000 39.76000 274 GLU A O 1
ATOM 4642 N N . SER A 1 275 ? 100.50200 40.37900 18.52300 1.000 39.76000 275 SER A N 1
ATOM 4643 C CA . SER A 1 275 ? 101.84500 40.00700 18.96600 1.000 46.51000 275 SER A CA 1
ATOM 4644 C C . SER A 1 275 ? 101.80200 39.20500 20.26900 1.000 37.77000 275 SER A C 1
ATOM 4645 O O . SER A 1 275 ? 102.44300 38.15400 20.38100 1.000 42.04000 275 SER A O 1
ATOM 4653 N N . LEU A 1 276 ? 101.05900 39.69100 21.26100 1.000 37.73000 276 LEU A N 1
ATOM 4654 C CA . LEU A 1 276 ? 100.85600 38.93500 22.49300 1.000 37.13000 276 LEU A CA 1
ATOM 4655 C C . LEU A 1 276 ? 100.39900 37.51300 22.21000 1.000 46.70000 276 LEU A C 1
ATOM 4656 O O . LEU A 1 276 ? 100.96400 36.54800 22.73600 1.000 41.93000 276 LEU A O 1
ATOM 4672 N N . PHE A 1 277 ? 99.35800 37.36400 21.38800 1.000 37.99000 277 PHE A N 1
ATOM 4673 C CA . PHE A 1 277 ? 98.79700 36.04400 21.14900 1.000 32.35000 277 PHE A CA 1
ATOM 4674 C C . PHE A 1 277 ? 99.76800 35.14800 20.38900 1.000 34.21000 277 PHE A C 1
ATOM 4675 O O . PHE A 1 277 ? 99.91500 33.96300 20.72200 1.000 40.87000 277 PHE A O 1
ATOM 4692 N N . LYS A 1 278 ? 100.44100 35.68800 19.37400 1.000 41.21000 278 LYS A N 1
ATOM 4693 C CA . LYS A 1 278 ? 101.42200 34.89600 18.63800 1.000 44.51000 278 LYS A CA 1
ATOM 4694 C C . LYS A 1 278 ? 102.55200 34.44100 19.55000 1.000 46.54000 278 LYS A C 1
ATOM 4695 O O . LYS A 1 278 ? 103.03100 33.30500 19.44100 1.000 49.23000 278 LYS A O 1
ATOM 4714 N N . ASN A 1 279 ? 102.98600 35.30900 20.46400 1.000 40.82000 279 ASN A N 1
ATOM 4715 C CA . ASN A 1 279 ? 104.06200 34.96200 21.39000 1.000 44.59000 279 ASN A CA 1
ATOM 4716 C C . ASN A 1 279 ? 103.59600 34.07800 22.53300 1.000 55.95000 279 ASN A C 1
ATOM 4717 O O . ASN A 1 279 ? 104.35100 33.88400 23.49300 1.000 49.66000 279 ASN A O 1
ATOM 4728 N N . LYS A 1 280 ? 102.37400 33.54500 22.45700 1.000 49.18000 280 LYS A N 1
ATOM 4729 C CA . LYS A 1 280 ? 101.83300 32.68200 23.51000 1.000 47.37000 280 LYS A CA 1
ATOM 4730 C C . LYS A 1 280 ? 101.90400 33.36000 24.87600 1.000 45.72000 280 LYS A C 1
ATOM 4731 O O . LYS A 1 280 ? 101.94600 32.70500 25.91900 1.000 54.80000 280 LYS A O 1
ATOM 4750 N N . GLU A 1 281 ? 101.86100 34.69200 24.87500 1.000 39.12000 281 GLU A N 1
ATOM 4751 C CA . GLU A 1 281 ? 101.75400 35.47700 26.09800 1.000 39.07000 281 GLU A CA 1
ATOM 4752 C C . GLU A 1 281 ? 100.31900 35.71800 26.53400 1.000 43.05000 281 GLU A C 1
ATOM 4753 O O . GLU A 1 281 ? 100.09300 36.11800 27.68400 1.000 46.72000 281 GLU A O 1
ATOM 4765 N N . LEU A 1 282 ? 99.34300 35.48100 25.66000 1.000 51.93000 282 LEU A N 1
ATOM 4766 C CA . LEU A 1 282 ? 97.92900 35.57600 26.00900 1.000 44.96000 282 LEU A CA 1
ATOM 4767 C C . LEU A 1 282 ? 97.27500 34.24000 25.69300 1.000 33.28000 282 LEU A C 1
ATOM 4768 O O . LEU A 1 282 ? 97.33200 33.77100 24.54300 1.000 38.63000 282 LEU A O 1
ATOM 4784 N N . HIS A 1 283 ? 96.65100 33.64200 26.69900 1.000 34.47000 283 HIS A N 1
ATOM 4785 C CA . HIS A 1 283 ? 96.07200 32.31300 26.59400 1.000 36.70000 283 HIS A CA 1
ATOM 4786 C C . HIS A 1 283 ? 94.70500 32.39500 25.92100 1.000 27.96000 283 HIS A C 1
ATOM 4787 O O . HIS A 1 283 ? 93.95800 33.34700 26.17000 1.000 31.80000 283 HIS A O 1
ATOM 4801 N N . PRO A 1 284 ? 94.36300 31.41300 25.08200 1.000 33.04000 284 PRO A N 1
ATOM 4802 C CA . PRO A 1 284 ? 93.03200 31.42400 24.43900 1.000 32.56000 284 PRO A CA 1
ATOM 4803 C C . PRO A 1 284 ? 91.86700 31.66300 25.36900 1.000 34.50000 284 PRO A C 1
ATOM 4804 O O . PRO A 1 284 ? 90.91100 32.35300 24.98400 1.000 33.45000 284 PRO A O 1
ATOM 4815 N N . MET A 1 285 ? 91.89400 31.11000 26.58800 1.000 34.73000 285 MET A N 1
ATOM 4816 C CA . MET A 1 285 ? 90.73900 31.26000 27.44900 1.000 29.54000 285 MET A CA 1
ATOM 4817 C C . MET A 1 285 ? 90.56100 32.69900 27.89400 1.000 27.95000 285 MET A C 1
ATOM 4818 O O . MET A 1 285 ? 89.43300 33.14200 28.08800 1.000 30.89000 285 MET A O 1
ATOM 4832 N N . ASP A 1 286 ? 91.64600 33.44300 28.05300 1.000 29.86000 286 ASP A N 1
ATOM 4833 C CA . ASP A 1 286 ? 91.50800 34.82800 28.47900 1.000 31.76000 286 ASP A CA 1
ATOM 4834 C C . ASP A 1 286 ? 91.13500 35.71300 27.30300 1.000 27.27000 286 ASP A C 1
ATOM 4835 O O . ASP A 1 286 ? 90.37500 36.67000 27.47000 1.000 29.27000 286 ASP A O 1
ATOM 4844 N N . LEU A 1 287 ? 91.67200 35.39600 26.12000 1.000 32.11000 287 LEU A N 1
ATOM 4845 C CA . LEU A 1 287 ? 91.22600 36.05800 24.89600 1.000 33.16000 287 LEU A CA 1
ATOM 4846 C C . LEU A 1 287 ? 89.73300 35.84800 24.69600 1.000 29.22000 287 LEU A C 1
ATOM 4847 O O . LEU A 1 287 ? 88.97000 36.79800 24.45600 1.000 30.11000 287 LEU A O 1
ATOM 4863 N N . LYS A 1 288 ? 89.29500 34.60900 24.82900 1.000 27.75000 288 LYS A N 1
ATOM 4864 C CA . LYS A 1 288 ? 87.87900 34.29900 24.66300 1.000 25.70000 288 LYS A CA 1
ATOM 4865 C C . LYS A 1 288 ? 87.01800 35.05200 25.65000 1.000 27.90000 288 LYS A C 1
ATOM 4866 O O . LYS A 1 288 ? 85.99200 35.62700 25.26900 1.000 28.83000 288 LYS A O 1
ATOM 4885 N N A ASN A 1 289 ? 87.42000 35.08400 26.93300 0.510 26.79000 289 ASN A N 1
ATOM 4886 N N B ASN A 1 289 ? 87.45700 35.09100 26.87400 0.490 26.99000 289 ASN A N 1
ATOM 4887 C CA A ASN A 1 289 ? 86.62500 35.78700 27.92900 0.510 26.45000 289 ASN A CA 1
ATOM 4888 C CA B ASN A 1 289 ? 86.66900 35.77800 27.86900 0.490 26.33000 289 ASN A CA 1
ATOM 4889 C C A ASN A 1 289 ? 86.47700 37.26400 27.57100 0.510 30.64000 289 ASN A C 1
ATOM 4890 C C B ASN A 1 289 ? 86.47500 37.26600 27.49800 0.490 30.62000 289 ASN A C 1
ATOM 4891 O O A ASN A 1 289 ? 85.38000 37.82900 27.66000 0.510 29.59000 289 ASN A O 1
ATOM 4892 O O B ASN A 1 289 ? 85.42400 37.84600 27.60900 0.490 29.49000 289 ASN A O 1
ATOM 4913 N N . ALA A 1 290 ? 87.55800 37.90200 27.13400 1.000 26.14000 290 ALA A N 1
ATOM 4914 C CA . ALA A 1 290 ? 87.49500 39.32400 26.79300 1.000 28.11000 290 ALA A CA 1
ATOM 4915 C C . ALA A 1 290 ? 86.63700 39.56100 25.55200 1.000 27.55000 290 ALA A C 1
ATOM 4916 O O . ALA A 1 290 ? 85.76600 40.44600 25.55000 1.000 28.91000 290 ALA A O 1
ATOM 4924 N N . VAL A 1 291 ? 86.87100 38.77900 24.50400 1.000 28.15000 291 VAL A N 1
ATOM 4925 C CA . VAL A 1 291 ? 86.11100 38.91500 23.25600 1.000 24.18000 291 VAL A CA 1
ATOM 4926 C C . VAL A 1 291 ? 84.62800 38.69600 23.52100 1.000 24.84000 291 VAL A C 1
ATOM 4927 O O . VAL A 1 291 ? 83.77500 39.46900 23.04900 1.000 26.96000 291 VAL A O 1
ATOM 4940 N N . ALA A 1 292 ? 84.28400 37.68200 24.31600 1.000 24.47000 292 ALA A N 1
ATOM 4941 C CA . ALA A 1 292 ? 82.87200 37.44400 24.58700 1.000 26.52000 292 ALA A CA 1
ATOM 4942 C C . ALA A 1 292 ? 82.25700 38.64200 25.28800 1.000 24.89000 292 ALA A C 1
ATOM 4943 O O . ALA A 1 292 ? 81.18700 39.12400 24.91200 1.000 25.60000 292 ALA A O 1
ATOM 4950 N N . GLU A 1 293 ? 82.89800 39.13600 26.36300 1.000 26.45000 293 GLU A N 1
ATOM 4951 C CA . GLU A 1 293 ? 82.26400 40.21300 27.10800 1.000 27.36000 293 GLU A CA 1
ATOM 4952 C C . GLU A 1 293 ? 82.22100 41.50400 26.31200 1.000 20.95000 293 GLU A C 1
ATOM 4953 O O . GLU A 1 293 ? 81.23400 42.26000 26.38700 1.000 27.95000 293 GLU A O 1
ATOM 4965 N N . GLU A 1 294 ? 83.26700 41.80200 25.54500 1.000 23.57000 294 GLU A N 1
ATOM 4966 C CA . GLU A 1 294 ? 83.22500 43.04700 24.76900 1.000 27.82000 294 GLU A CA 1
ATOM 4967 C C . GLU A 1 294 ? 82.22600 42.94600 23.61500 1.000 24.08000 294 GLU A C 1
ATOM 4968 O O . GLU A 1 294 ? 81.52600 43.91600 23.30900 1.000 26.25000 294 GLU A O 1
ATOM 4980 N N . LEU A 1 295 ? 82.11700 41.76800 22.99500 1.000 25.01000 295 LEU A N 1
ATOM 4981 C CA . LEU A 1 295 ? 81.14200 41.59000 21.92500 1.000 26.96000 295 LEU A CA 1
ATOM 4982 C C . LEU A 1 295 ? 79.71500 41.70800 22.46000 1.000 21.87000 295 LEU A C 1
ATOM 4983 O O . LEU A 1 295 ? 78.84700 42.30800 21.80200 1.000 23.93000 295 LEU A O 1
ATOM 4999 N N . ILE A 1 296 ? 79.44500 41.16400 23.65900 1.000 22.23000 296 ILE A N 1
ATOM 5000 C CA . ILE A 1 296 ? 78.12000 41.31000 24.24300 1.000 22.84000 296 ILE A CA 1
ATOM 5001 C C . ILE A 1 296 ? 77.74800 42.77600 24.37900 1.000 23.62000 296 ILE A C 1
ATOM 5002 O O . ILE A 1 296 ? 76.61300 43.17900 24.06900 1.000 24.71000 296 ILE A O 1
ATOM 5018 N N . LYS A 1 297 ? 78.68900 43.60800 24.85500 1.000 23.74000 297 LYS A N 1
ATOM 5019 C CA . LYS A 1 297 ? 78.40100 45.03200 25.02300 1.000 24.44000 297 LYS A CA 1
ATOM 5020 C C . LYS A 1 297 ? 78.17300 45.71300 23.67800 1.000 24.74000 297 LYS A C 1
ATOM 5021 O O . LYS A 1 297 ? 77.33600 46.62700 23.55500 1.000 27.78000 297 LYS A O 1
ATOM 5040 N N A ILE A 1 298 ? 78.94400 45.30700 22.66800 0.210 25.52000 298 ILE A N 1
ATOM 5041 N N B ILE A 1 298 ? 78.94700 45.32600 22.67800 0.790 25.17000 298 ILE A N 1
ATOM 5042 C CA A ILE A 1 298 ? 78.79800 45.88000 21.33400 0.210 25.79000 298 ILE A CA 1
ATOM 5043 C CA B ILE A 1 298 ? 78.78400 45.89100 21.33800 0.790 25.79000 298 ILE A CA 1
ATOM 5044 C C A ILE A 1 298 ? 77.42600 45.55400 20.76700 0.210 28.45000 298 ILE A C 1
ATOM 5045 C C B ILE A 1 298 ? 77.41200 45.55900 20.78000 0.790 28.57000 298 ILE A C 1
ATOM 5046 O O A ILE A 1 298 ? 76.76100 46.41300 20.17400 0.210 27.32000 298 ILE A O 1
ATOM 5047 O O B ILE A 1 298 ? 76.72900 46.41900 20.21600 0.790 27.54000 298 ILE A O 1
ATOM 5078 N N . LEU A 1 299 ? 76.97700 44.30800 20.94000 1.000 23.32000 299 LEU A N 1
ATOM 5079 C CA . LEU A 1 299 ? 75.70300 43.90300 20.35700 1.000 24.27000 299 LEU A CA 1
ATOM 5080 C C . LEU A 1 299 ? 74.50300 44.31300 21.19500 1.000 25.76000 299 LEU A C 1
ATOM 5081 O O . LEU A 1 299 ? 73.39100 44.32100 20.67100 1.000 25.19000 299 LEU A O 1
ATOM 5098 N N . GLU A 1 300 ? 74.73800 44.61200 22.43300 1.000 24.79000 300 GLU A N 1
ATOM 5099 C CA A GLU A 1 300 ? 73.63100 44.91900 23.35700 0.610 27.94000 300 GLU A CA 1
ATOM 5100 C CA B GLU A 1 300 ? 73.73100 44.91900 23.35700 0.390 28.23000 300 GLU A CA 1
ATOM 5101 C C . GLU A 1 300 ? 72.56300 45.92600 22.82500 1.000 23.34000 300 GLU A C 1
ATOM 5102 O O . GLU A 1 300 ? 71.38900 45.70900 22.88100 1.000 28.99000 300 GLU A O 1
ATOM 5123 N N . PRO A 1 301 ? 72.98900 47.05400 22.32600 1.000 30.38000 301 PRO A N 1
ATOM 5124 C CA . PRO A 1 301 ? 71.99900 48.01900 21.80600 1.000 28.89000 301 PRO A CA 1
ATOM 5125 C C . PRO A 1 301 ? 71.17600 47.46600 20.63900 1.000 27.27000 301 PRO A C 1
ATOM 5126 O O . PRO A 1 301 ? 69.99500 47.81300 20.49100 1.000 27.44000 301 PRO A O 1
ATOM 5137 N N . ILE A 1 302 ? 71.77100 46.61300 19.81000 1.000 27.62000 302 ILE A N 1
ATOM 5138 C CA . ILE A 1 302 ? 71.04200 46.00100 18.70000 1.000 26.29000 302 ILE A CA 1
ATOM 5139 C C . ILE A 1 302 ? 70.00500 45.02400 19.22500 1.000 25.64000 302 ILE A C 1
ATOM 5140 O O . ILE A 1 302 ? 68.82300 45.08600 18.85700 1.000 28.53000 302 ILE A O 1
ATOM 5156 N N . ARG A 1 303 ? 70.43600 44.11400 20.11100 1.000 25.41000 303 ARG A N 1
ATOM 5157 C CA . ARG A 1 303 ? 69.52900 43.15500 20.71400 1.000 27.70000 303 ARG A CA 1
ATOM 5158 C C . ARG A 1 303 ? 68.40500 43.86900 21.45200 1.000 30.46000 303 ARG A C 1
ATOM 5159 O O . ARG A 1 303 ? 67.23400 43.48300 21.33100 1.000 30.84000 303 ARG A O 1
ATOM 5180 N N . LYS A 1 304 ? 68.72800 44.95300 22.16700 1.000 30.08000 304 LYS A N 1
ATOM 5181 C CA . LYS A 1 304 ? 67.69600 45.62900 22.93600 1.000 31.42000 304 LYS A CA 1
ATOM 5182 C C . LYS A 1 304 ? 66.69500 46.33500 22.03800 1.000 33.01000 304 LYS A C 1
ATOM 5183 O O . LYS A 1 304 ? 65.49600 46.34500 22.34000 1.000 34.57000 304 LYS A O 1
ATOM 5202 N N . ARG A 1 305 ? 67.15700 46.95700 20.94800 1.000 29.96000 305 ARG A N 1
ATOM 5203 C CA . ARG A 1 305 ? 66.21600 47.57500 20.02100 1.000 29.83000 305 ARG A CA 1
ATOM 5204 C C . ARG A 1 305 ? 65.27600 46.53300 19.43200 1.000 36.50000 305 ARG A C 1
ATOM 5205 O O . ARG A 1 305 ? 64.07700 46.78700 19.26400 1.000 41.99000 305 ARG A O 1
ATOM 5226 N N . LEU A 1 306 ? 65.79400 45.33100 19.12900 1.000 31.53000 306 LEU A N 1
ATOM 5227 C CA . LEU A 1 306 ? 64.93300 44.29100 18.58000 1.000 39.35000 306 LEU A CA 1
ATOM 5228 C C . LEU A 1 306 ? 63.98800 43.71000 19.62600 1.000 36.18000 306 LEU A C 1
ATOM 5229 O O . LEU A 1 306 ? 62.92900 43.19600 19.25800 1.000 42.23000 306 LEU A O 1
ATOM 5245 N N . LEU A 1 307 ? 64.40900 43.71300 20.87000 1.000 34.09000 307 LEU A N 1
ATOM 5246 C CA . LEU A 1 307 ? 63.59600 43.13900 21.95300 1.000 40.57000 307 LEU A CA 1
ATOM 5247 C C . LEU A 1 307 ? 62.39700 44.09100 22.26100 1.000 40.35000 307 LEU A C 1
ATOM 5248 O O . LEU A 1 307 ? 61.31600 43.61400 22.54400 1.000 41.68000 307 LEU A O 1
ATOM 5264 N N . GLU A 1 308 ? 62.62900 45.37000 22.26100 1.000 40.84000 308 GLU A N 1
ATOM 5265 C CA . GLU A 1 308 ? 61.47500 46.20200 22.53700 1.000 53.27000 308 GLU A CA 1
ATOM 5266 C C . GLU A 1 308 ? 60.34100 46.23300 21.44200 1.000 57.96000 308 GLU A C 1
ATOM 5267 O O . GLU A 1 308 ? 59.29700 46.79000 21.71800 1.000 57.92000 308 GLU A O 1
ATOM 5279 N N . HIS A 1 309 ? 60.56000 45.73200 20.21600 1.000 55.32000 309 HIS A N 1
ATOM 5280 C CA . HIS A 1 309 ? 59.42600 45.61800 19.24400 1.000 63.37000 309 HIS A CA 1
ATOM 5281 C C . HIS A 1 309 ? 58.30000 44.80000 19.96800 1.000 60.67000 309 HIS A C 1
ATOM 5282 O O . HIS A 1 309 ? 58.56400 43.73400 20.48300 1.000 52.58000 309 HIS A O 1
#

Foldseek 3Di:
DDLLVLLQPQFPQKVPSVLVVVQLPDQEAAEEEEDQQFQFAFVQNVLQLVSQVSVVVSRHAYEYEHELVLNVLLPVDDSVVSVVSSVVVVLLSVLSVRDHHYYYLVVPCPDPVNVVVLVVLVVVADPVLLQVLCVLPHDDDPDDDPSSSSSLSSVLSVCVVVVHQEYEEAPSNVSSLVSSCVPHPDRHIYIHHYFAAFQQLPGTDDSVPPRGHGLQDDLVVLLVSLVPGDADQLDDVSGRLLVLCQRPADPQFWQADPVVLPGIDTHGHSVRVNVCRNVSVDPSVSSSVRSSVRSCVRSVSSNVSVVVD

B-factor: mean 37.82, std 16.68, range [15.56, 131.73]

Nearest PDB structures (foldseek):
  6wrt-assembly1_A-2  TM=1.003E+00  e=1.261E-57  Methanocaldococcus jannaschii DSM 2661
  6wrq-assembly1_A-2  TM=1.003E+00  e=1.485E-56  Methanocaldococcus jannaschii DSM 2661
  6wrk-assembly1_A-2  TM=1.002E+00  e=1.260E-56  Methanocaldococcus jannaschii DSM 2661
  6wrn-assembly1_A-2  TM=1.003E+00  e=1.011E-55  Methanocaldococcus jannaschii DSM 2661
  4pbs-assembly1_A-2  TM=1.001E+00  e=2.710E-55  Methanocaldococcus jannaschii DSM 2661

Sequence (309 aa):
MMDEFEMIKRNTSEIIISEEELRREVLKKDEKSAHIGFEPSGKIHLGHYLQIKKMIDLQNAGFDIIILLLADLAAYLNQKGELDEIRKIGDDYNKKVFEAMGLKAKYVYGSEFQLDKDYTLNNVYRLALKTTLKRARRSMELIAREDENPKVAEVIYPIIMMQVNCAHYRGVDVAVGGMEEQRRKIHMMLARELLPKKVVVCIHNPVLTGLDGEGKMSSSKGNFIAVDDSPEEEIRAKIKKAYCPAGVVEGNPIMEIAKYFLEYPLTIKRPEKFGGDLTVNSYEELESLFKNKELHPMDLKNNAVAEELIKIILEEPIRKRLLEH

Organism: Methanocaldococcus jannaschii (strain ATCC 43067 / DSM 2661 / JAL-1 / JCM 10045 / NBRC 100440) (NCBI:txid243232)

Secondary structure (DSSP, 8-state):
--HHHHHHTT-SEEETHHHHHHHHH-SS-EEEEEE---SS-BHHHHHHHHHHHHHHHTTPEEEEEE-HHHHHHTT---HHHHHHHHHHHHHHHHHTT---EEEEGGGTTTSHHHHHHHHHHHHHS-HHHHHHHTTTTSPP-SS--HHHHHHHHHHHHHHHHHT-SEEEEEGGGHHHHHHHHHH-SSPPEEEEEPPPBPTTSSSB--TTTT---BTT--HHHHHHHHHTS---TT--TT-HHHHHHHHH--SSEEE---GGGT--EEESSHHHHHHHHHTT-S-HHHHHHHHHHHHHHHHHHHHHHHH--

=== Feature glossary ===
Feature key, reading from the visual/contextual features back to t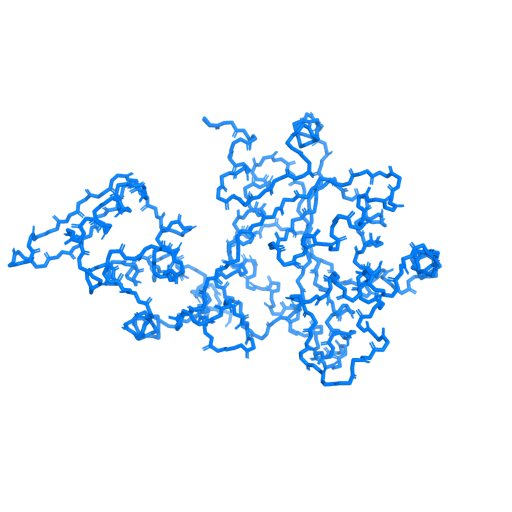he raw sequence:

Rendered structure images. Structure images are PyMOL renders from six orthogonal camera directions. Cartoon representation draws helices as coils and strands as arrows; sticks shows the backbone as bonds; surface shows the solvent-excluded envelope. Rainbow coloring maps sequence position to hue (blue→red, N→C); chain coloring assigns a distinct color per polypeptide.

Contact-map, Ramachandran, and PAE plots. Three diagnostic plots accompany the record. The Cα contact map visualizes the tertiary structure as a 2D adjacency matrix (8 Å cutoff, sequence-local contacts suppressed). The Ramachandran plot shows the distribution of backbone (φ, ψ) torsions, with points in the α and β basins reflecting secondary structure content. The PAE plot shows AlphaFold's inter-residue confidence as a color matri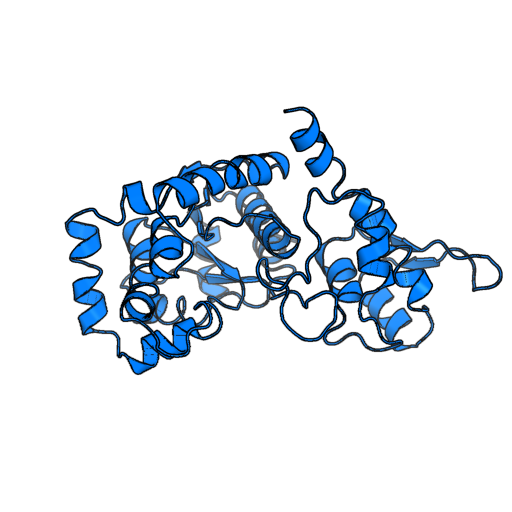x.

InterPro / GO / CATH / organism. The annotation block draws on four external resources. InterPro: which protein families and domains the sequence belongs to. GO: standardized terms for what the protein does, what process it participates in, and where in the cell it acts. CATH: which structural fold it has in the CATH hierarchy. Organism: the species of origin.

Nearest PDB structures. Structural nearest neighbors (via Foldseek easy-search vs the PDB). Reported per hit: target PDB id, E-value, and alignment TM-score. A TM-score above ~0.5 is the conventional threshold for 'same fold'.

Predicted aligned error. Predicted aligned error is AlphaFold's pairwise confidence. Unlike pLDDT (per-residue), PAE is per-residue-pair and captures whether two parts of the structure are correctly placed relative to each other. Units are ångströms of expected positional error.

Solvent-accessible surface area. SASA measures how much of the protein is reachable by solvent. It is computed by rolling a water-sized probe over the atomic surface and summing the exposed area (Å²). Per-residue SASA distinguishes core (buried, low SASA) from surface (exposed, high SASA) residues; total SASA is a whole-molecule size measure.

B-factor. Crystallographic B-factors measure how much each atom's electron density is smeared out, in Å². They rise in mobile loops and surface residues and fall in the buried interior. In AlphaFold models this column is repurposed to hold pLDDT instead.

pLDDT. For AlphaFold models, the B-factor field carries pLDDT — the model's own estimate of local accuracy on a 0–100 scale. Regions with pLDDT<50 should be treated as essentially unmodeled; they often correspond to intrinsically disordered segments.

Backbone torsions (φ/ψ). φ (phi) and ψ (psi) are the two rotatable backbone dihedrals per residue: φ is the C(i-1)–N–Cα–C torsion, ψ is the N–Cα–C–N(i+1) torsion, both in degrees on (−180°, 180°]. α-helical residues cluster near (−60°, −45°); β-strand residues near (−120°, +130°). A Ramachandran plot is simply a scatter of (φ, ψ) for every residue.

Radius of gyration, Cα contacts, bounding box. Radius of gyration (Rg) is the root-mean-square distance of Cα atoms from their centroid — a single number for overall size and compactness. A globular domain of N residues has Rg ≈ 2.2·N^0.38 Å; an extended or disordered chain has a much larger Rg. The Cα contact count is the number of residue pairs whose Cα atoms are within 8 Å and are more than four positions apart in sequence — a standard proxy for tertiary packing density. The bounding box is the smallest axis-aligned box enclosing all Cα atoms.

Secondary structure (3-state, P-SEA). Three-state secondary structure (P-SEA) collapses the eight DSSP classes into helix (a), strand (b), and coil (c). P-SEA assigns these from Cα geometry alone — distances and angles — without requiring backbone oxygens, so it works on any Cα trace.

Secondary structure (8-state, DSSP). Secondary structure is the local, repeating backbone conformation. DSSP classifies it into eight states by reading the hydrogen-bond network: three helix types (H, G, I), two β types (E, B), two non-regular types (T, S), and unstructured coil (-).

Foldseek 3Di. The Foldseek 3Di string encodes local tertiary geometry as a 20-letter alphabet — one character per residue — derived from the relative positions of nearby Cα atoms. Unlike the amino-acid sequence, 3Di is a direct function of the 3D structure, so two proteins with the same fold have similar 3Di strings even at low sequence identity.

mmCIF coordinates. Structure coordinates are given as an mmCIF _atom_site loop: one row per atom with element, residue name, chain id, sequence number, and x/y/z position in Å. Only the four main-chain atoms per residue are included here; side chains are omitted to keep the record compact.

Sequence. This is the polypeptide sequence — one letter per residue, N-terminus first. Length ranges from a few dozen residues for small domains to over a thousand for large multi-domain proteins.